Protein AF-A0A4Q4D734-F1 (afdb_monomer_lite)

Secondary structure (DSSP, 8-state):
-HHHHHHHHHHHHTSHHHHHHHHHHHHHHHHHHHH--SSS-EEEEE-HHHHHHHHHHHHTTSS---PPPS--EEEEEE-S-HHHHHHHHHHHHHHHHHHHHHHHHHHHHHHH-SSHHHHHHHHHHHHHHHHHHHHHHHHHHHHHHHTSPPTTHHHHHHHHHHHHHHHHHHHHHHHHHHHHHHHHHHHHHHHHHHHHH--

pLDDT: mean 79.38, std 13.49, range [48.84, 97.88]

Foldseek 3Di:
DVVVVVVVVVVCCPDPQLVVLVVVQVVVQVVCLLPDPDDQDFRWGFSQSNQVSVCCVVCVPPPDDDDGPPGDTDGDDRCPDCPVSVCVSCVVVCVVVVVVVLVVVLVVQLVPDPQNLVSLLVQLVVLLVVLVVVLVVLVVVLVVQLPDDDPPPDVSSVVSNVVSVVVSVVVNVVSVVSNVVSVVSNVRSVVSNVVVVVD

Structure (mmCIF, N/CA/C/O backbone):
data_AF-A0A4Q4D734-F1
#
_entry.id   AF-A0A4Q4D734-F1
#
loop_
_atom_site.group_PDB
_atom_site.id
_atom_site.type_symbol
_atom_site.label_atom_id
_atom_site.label_alt_id
_atom_site.label_comp_id
_atom_site.label_asym_id
_atom_site.label_entity_id
_atom_site.label_seq_id
_atom_site.pdbx_PDB_ins_code
_atom_site.Cartn_x
_atom_site.Cartn_y
_atom_site.Cartn_z
_atom_site.occupancy
_atom_site.B_iso_or_equiv
_atom_site.auth_seq_id
_atom_site.auth_comp_id
_atom_site.auth_asym_id
_atom_site.auth_atom_id
_atom_site.pdbx_PDB_model_num
ATOM 1 N N . MET A 1 1 ? -26.955 -15.458 33.064 1.00 59.81 1 MET A N 1
ATOM 2 C CA . MET A 1 1 ? -26.740 -14.049 32.653 1.00 59.81 1 MET A CA 1
ATOM 3 C C . MET A 1 1 ? -25.565 -13.888 31.686 1.00 59.81 1 MET A C 1
ATOM 5 O O . MET A 1 1 ? -25.817 -13.476 30.565 1.00 59.81 1 MET A O 1
ATOM 9 N N . ARG A 1 2 ? -24.325 -14.293 32.024 1.00 64.94 2 ARG A N 1
ATOM 10 C CA . ARG A 1 2 ? -23.162 -14.221 31.099 1.00 64.94 2 ARG A CA 1
ATOM 11 C C . ARG A 1 2 ? -23.375 -14.882 29.729 1.00 64.94 2 ARG A C 1
ATOM 13 O O . ARG A 1 2 ? -22.981 -14.313 28.724 1.00 64.94 2 ARG A O 1
ATOM 20 N N . THR A 1 3 ? -24.010 -16.051 29.677 1.00 75.62 3 THR A N 1
ATOM 21 C CA . THR A 1 3 ? -24.304 -16.773 28.424 1.00 75.62 3 THR A CA 1
ATOM 22 C C . THR A 1 3 ? -25.353 -16.077 27.558 1.00 75.62 3 THR A C 1
ATOM 24 O O . THR A 1 3 ? -25.213 -16.049 26.343 1.00 75.62 3 THR A O 1
ATOM 27 N N . ALA A 1 4 ? -26.364 -15.458 28.173 1.00 71.44 4 ALA A N 1
ATOM 28 C CA . ALA A 1 4 ? -27.389 -14.694 27.461 1.00 71.44 4 ALA A CA 1
ATOM 29 C C . ALA A 1 4 ? -26.832 -13.379 26.892 1.00 71.44 4 ALA A C 1
ATOM 31 O O . ALA A 1 4 ? -27.123 -13.039 25.752 1.00 71.44 4 ALA A O 1
ATOM 32 N N . VAL A 1 5 ? -25.983 -12.683 27.659 1.00 71.19 5 VAL A N 1
ATOM 33 C CA . VAL A 1 5 ? -25.269 -11.482 27.192 1.00 71.19 5 VAL A CA 1
ATOM 34 C C . VAL A 1 5 ? -24.310 -11.835 26.053 1.00 71.19 5 VAL A C 1
ATOM 36 O O . VAL A 1 5 ? -24.309 -11.157 25.035 1.00 71.19 5 VAL A O 1
ATOM 39 N N . ARG A 1 6 ? -23.560 -12.937 26.175 1.00 73.31 6 ARG A N 1
ATOM 40 C CA . ARG A 1 6 ? -22.662 -13.423 25.117 1.00 73.31 6 ARG A CA 1
ATOM 41 C C . ARG A 1 6 ? -23.415 -13.766 23.829 1.00 73.31 6 ARG A C 1
ATOM 43 O O . ARG A 1 6 ? -23.071 -13.249 22.778 1.00 73.31 6 ARG A O 1
ATOM 50 N N . GLY A 1 7 ? -24.489 -14.550 23.919 1.00 73.81 7 GLY A N 1
ATOM 51 C CA . GLY A 1 7 ? -25.294 -14.910 22.748 1.00 73.81 7 GLY A CA 1
ATOM 52 C C . GLY A 1 7 ? -26.099 -13.745 22.156 1.00 73.81 7 GLY A C 1
ATOM 53 O O . GLY A 1 7 ? -26.578 -13.839 21.029 1.00 73.81 7 GLY A O 1
ATOM 54 N N . ALA A 1 8 ? -26.302 -12.656 22.903 1.00 69.81 8 ALA A N 1
ATOM 55 C CA . ALA A 1 8 ? -26.837 -11.406 22.365 1.00 69.81 8 ALA A CA 1
ATOM 56 C C . ALA A 1 8 ? -25.748 -10.606 21.636 1.00 69.81 8 ALA A C 1
ATOM 58 O O . ALA A 1 8 ? -25.978 -10.179 20.510 1.00 69.81 8 ALA A O 1
ATOM 59 N N . ALA A 1 9 ? -24.560 -10.482 22.233 1.00 71.31 9 ALA A N 1
ATOM 60 C CA . ALA A 1 9 ? -23.413 -9.824 21.616 1.00 71.31 9 ALA A CA 1
ATOM 61 C C . ALA A 1 9 ? -22.994 -10.505 20.303 1.00 71.31 9 ALA A C 1
ATOM 63 O O . ALA A 1 9 ? -22.774 -9.819 19.316 1.00 71.31 9 ALA A O 1
ATOM 64 N N . GLU A 1 10 ? -22.965 -11.839 20.253 1.00 76.12 10 GLU A N 1
ATOM 65 C CA . GLU A 1 10 ? -22.638 -12.600 19.035 1.00 76.12 10 GLU A CA 1
ATOM 66 C C . GLU A 1 10 ? -23.667 -12.390 17.915 1.00 76.12 10 GLU A C 1
ATOM 68 O O . GLU A 1 10 ? -23.297 -12.277 16.750 1.00 76.12 10 GLU A O 1
ATOM 73 N N . ARG A 1 11 ? -24.959 -12.283 18.252 1.00 72.62 11 ARG A N 1
ATOM 74 C CA . ARG A 1 11 ? -26.014 -11.996 17.266 1.00 72.62 11 ARG A CA 1
ATOM 75 C C . ARG A 1 11 ? -25.935 -10.581 16.715 1.00 72.62 11 ARG A C 1
ATOM 77 O O . ARG A 1 11 ? -26.163 -10.404 15.528 1.00 72.62 11 ARG A O 1
ATOM 84 N N . VAL A 1 12 ? -25.635 -9.601 17.566 1.00 70.56 12 VAL A N 1
ATOM 85 C CA . VAL A 1 12 ? -25.447 -8.210 17.132 1.00 70.56 12 VAL A CA 1
ATOM 86 C C . VAL A 1 12 ? -24.173 -8.093 16.302 1.00 70.56 12 VAL A C 1
ATOM 88 O O . VAL A 1 12 ? -24.218 -7.514 15.230 1.00 70.56 12 VAL A O 1
ATOM 91 N N . ALA A 1 13 ? -23.074 -8.718 16.730 1.00 72.44 13 ALA A N 1
ATOM 92 C CA . ALA A 1 13 ? -21.818 -8.717 15.985 1.00 72.44 13 ALA A CA 1
ATOM 93 C C . ALA A 1 13 ? -21.920 -9.422 14.619 1.00 72.44 13 ALA A C 1
ATOM 95 O O . ALA A 1 13 ? -21.191 -9.081 13.692 1.00 72.44 13 ALA A O 1
ATOM 96 N N . GLY A 1 14 ? -22.815 -10.406 14.488 1.00 75.81 14 GLY A N 1
ATOM 97 C CA . GLY A 1 14 ? -23.107 -11.089 13.227 1.00 75.81 14 GLY A CA 1
ATOM 98 C C . GLY A 1 14 ? -24.122 -10.377 12.323 1.00 75.81 14 GLY A C 1
ATOM 99 O O . GLY A 1 14 ? -24.388 -10.876 11.231 1.00 75.81 14 GLY A O 1
ATOM 100 N N . ASP A 1 15 ? -24.712 -9.260 12.758 1.00 83.94 15 ASP A N 1
ATOM 101 C CA . ASP A 1 15 ? -25.662 -8.477 11.960 1.00 83.94 15 ASP A CA 1
ATOM 102 C C . ASP A 1 15 ? -24.898 -7.660 10.895 1.00 83.94 15 ASP A C 1
ATOM 104 O O . ASP A 1 15 ? -23.944 -6.961 11.252 1.00 83.94 15 ASP A O 1
ATOM 108 N N . PRO A 1 16 ? -25.286 -7.701 9.605 1.00 82.56 16 PRO A N 1
ATOM 109 C CA . PRO A 1 16 ? -24.669 -6.873 8.568 1.00 82.56 16 PRO A CA 1
ATOM 110 C C . PRO A 1 16 ? -24.589 -5.384 8.931 1.00 82.56 16 PRO A C 1
ATOM 112 O O . PRO A 1 16 ? -23.571 -4.754 8.661 1.00 82.56 16 PRO A O 1
ATOM 115 N N . GLY A 1 17 ? -25.607 -4.842 9.613 1.00 83.38 17 GLY A N 1
ATOM 116 C CA . GLY A 1 17 ? -25.610 -3.432 10.019 1.00 83.38 17 GLY A CA 1
ATOM 117 C C . GLY A 1 17 ? -24.566 -3.095 11.092 1.00 83.38 17 GLY A C 1
ATOM 118 O O . GLY A 1 17 ? -24.047 -1.983 11.126 1.00 83.38 17 GLY A O 1
ATOM 119 N N . TRP A 1 18 ? -24.190 -4.067 11.931 1.00 82.94 18 TRP A N 1
ATOM 120 C CA . TRP A 1 18 ? -23.075 -3.900 12.867 1.00 82.94 18 TRP A CA 1
ATOM 121 C C . TRP A 1 18 ? -21.729 -3.870 12.139 1.00 82.94 18 TRP A C 1
ATOM 123 O O . TRP A 1 18 ? -20.867 -3.069 12.494 1.00 82.94 18 TRP A O 1
ATOM 133 N N . GLN A 1 19 ? -21.546 -4.728 11.129 1.00 85.19 19 GLN A N 1
ATOM 134 C CA . GLN A 1 19 ? -20.312 -4.774 10.337 1.00 85.19 19 GLN A CA 1
ATOM 135 C C . GLN A 1 19 ? -20.104 -3.469 9.562 1.00 85.19 19 GLN A C 1
ATOM 137 O O . GLN A 1 19 ? -19.030 -2.885 9.645 1.00 85.19 19 GLN A O 1
ATOM 142 N N . GLU A 1 20 ? -21.148 -2.947 8.913 1.00 86.12 20 GLU A N 1
ATOM 143 C CA . GLU A 1 20 ? -21.083 -1.647 8.227 1.00 86.12 20 GLU A CA 1
ATOM 144 C C . GLU A 1 20 ? -20.754 -0.495 9.188 1.00 86.12 20 GLU A C 1
ATOM 146 O O . GLU A 1 20 ? -19.903 0.344 8.887 1.00 86.12 20 GLU A O 1
ATOM 151 N N . ALA A 1 21 ? -21.387 -0.460 10.366 1.00 84.69 21 ALA A N 1
ATOM 152 C CA . ALA A 1 21 ? -21.106 0.562 11.371 1.00 84.69 21 ALA A CA 1
ATOM 153 C C . ALA A 1 21 ? -19.666 0.469 11.901 1.00 84.69 21 ALA A C 1
ATOM 155 O O . ALA A 1 21 ? -19.002 1.489 12.091 1.00 84.69 21 ALA A O 1
ATOM 156 N N . TRP A 1 22 ? -19.167 -0.749 12.117 1.00 85.38 22 TRP A N 1
ATOM 157 C CA . TRP A 1 22 ? -17.787 -0.984 12.528 1.00 85.38 22 TRP A CA 1
ATOM 158 C C . TRP A 1 22 ? -16.787 -0.538 11.454 1.00 85.38 22 TRP A C 1
ATOM 160 O O . TRP A 1 22 ? -15.843 0.190 11.769 1.00 85.38 22 TRP A O 1
ATOM 170 N N . ASP A 1 23 ? -17.022 -0.898 10.192 1.00 88.44 23 ASP A N 1
ATOM 171 C CA . ASP A 1 23 ? -16.178 -0.506 9.061 1.00 88.44 23 ASP A CA 1
ATOM 172 C C . ASP A 1 23 ? -16.122 1.021 8.901 1.00 88.44 23 ASP A C 1
ATOM 174 O O . ASP A 1 23 ? -15.042 1.591 8.727 1.00 88.44 23 ASP A O 1
ATOM 178 N N . GLU A 1 24 ? -17.258 1.711 9.040 1.00 86.50 24 GLU A N 1
ATOM 179 C CA . GLU A 1 24 ? -17.316 3.176 8.998 1.00 86.50 24 GLU A CA 1
ATOM 180 C C . GLU A 1 24 ? -16.568 3.812 10.183 1.00 86.50 24 GLU A C 1
ATOM 182 O O . GLU A 1 24 ? -15.819 4.776 9.999 1.00 86.50 24 GLU A O 1
ATOM 187 N N . SER A 1 25 ? -16.700 3.258 11.393 1.00 85.31 25 SER A N 1
ATOM 188 C CA . SER A 1 25 ? -15.934 3.689 12.572 1.00 85.31 25 SER A CA 1
ATOM 189 C C . SER A 1 25 ? -14.423 3.562 12.356 1.00 85.31 25 SER A C 1
ATOM 191 O O . SER A 1 25 ? -13.665 4.502 12.633 1.00 85.31 25 SER A O 1
ATOM 193 N N . VAL A 1 26 ? -13.968 2.426 11.820 1.00 84.81 26 VAL A N 1
ATOM 194 C CA . VAL A 1 26 ? -12.553 2.196 11.493 1.00 84.81 26 VAL A CA 1
ATOM 195 C C . VAL A 1 26 ? -12.091 3.157 10.395 1.00 84.81 26 VAL A C 1
ATOM 197 O O . VAL A 1 26 ? -11.030 3.770 10.527 1.00 84.81 26 VAL A O 1
ATOM 200 N N . ALA A 1 27 ? -12.892 3.369 9.348 1.00 86.06 27 ALA A N 1
ATOM 201 C CA . ALA A 1 27 ? -12.565 4.276 8.250 1.00 86.06 27 ALA A CA 1
ATOM 202 C C . ALA A 1 27 ? -12.446 5.741 8.702 1.00 86.06 27 ALA A C 1
ATOM 204 O O . ALA A 1 27 ? -11.524 6.450 8.283 1.00 86.06 27 ALA A O 1
ATOM 205 N N . ARG A 1 28 ? -13.348 6.208 9.577 1.00 83.62 28 ARG A N 1
ATOM 206 C CA . ARG A 1 28 ? -13.276 7.554 10.172 1.00 83.62 28 ARG A CA 1
ATOM 207 C C . ARG A 1 28 ? -12.047 7.721 11.048 1.00 83.62 28 ARG A C 1
ATOM 209 O O . ARG A 1 28 ? -11.352 8.726 10.913 1.00 83.62 28 ARG A O 1
ATOM 216 N N . THR A 1 29 ? -11.756 6.721 11.875 1.00 81.31 29 THR A N 1
ATOM 217 C CA . THR A 1 29 ? -10.571 6.702 12.740 1.00 81.31 29 THR A CA 1
ATOM 218 C C . THR A 1 29 ? -9.284 6.733 11.911 1.00 81.31 29 THR A C 1
ATOM 220 O O . THR A 1 29 ? -8.398 7.541 12.163 1.00 81.31 29 THR A O 1
ATOM 223 N N . HIS A 1 30 ? -9.191 5.924 10.852 1.00 82.50 30 HIS A N 1
ATOM 224 C CA . HIS A 1 30 ? -8.057 5.970 9.930 1.00 82.50 30 HIS A CA 1
ATOM 225 C C . HIS A 1 30 ? -7.914 7.366 9.310 1.00 82.50 30 HIS A C 1
ATOM 227 O O . HIS A 1 30 ? -6.839 7.958 9.323 1.00 82.50 30 HIS A O 1
ATOM 233 N N . ARG A 1 31 ? -9.006 7.944 8.798 1.00 82.88 31 ARG A N 1
ATOM 234 C CA . ARG A 1 31 ? -8.976 9.274 8.178 1.00 82.88 31 ARG A CA 1
ATOM 235 C C . ARG A 1 31 ? -8.502 10.362 9.146 1.00 82.88 31 ARG A C 1
ATOM 237 O O . ARG A 1 31 ? -7.704 11.200 8.735 1.00 82.88 31 ARG A O 1
ATOM 244 N N . SER A 1 32 ? -8.952 10.348 10.401 1.00 78.75 32 SER A N 1
ATOM 245 C CA . SER A 1 32 ? -8.541 11.349 11.391 1.00 78.75 32 SER A CA 1
ATOM 246 C C . SER A 1 32 ? -7.052 11.242 11.732 1.00 78.75 32 SER A C 1
ATOM 248 O O . SER A 1 32 ? -6.371 12.267 11.766 1.00 78.75 32 SER A O 1
ATOM 250 N N . LEU A 1 33 ? -6.513 10.025 11.871 1.00 75.75 33 LEU A N 1
ATOM 251 C CA . LEU A 1 33 ? -5.095 9.792 12.182 1.00 75.75 33 LEU A CA 1
ATOM 252 C C . LEU A 1 33 ? -4.139 10.377 11.134 1.00 75.75 33 LEU A C 1
ATOM 254 O O . LEU A 1 33 ? -3.084 10.910 11.491 1.00 75.75 33 LEU A O 1
ATOM 258 N N . PHE A 1 34 ? -4.521 10.316 9.856 1.00 76.06 34 PHE A N 1
ATOM 259 C CA . PHE A 1 34 ? -3.716 10.821 8.738 1.00 76.06 34 PHE A CA 1
ATOM 260 C C . PHE A 1 34 ? -4.003 12.284 8.360 1.00 76.06 34 PHE A C 1
ATOM 262 O O . PHE A 1 34 ? -3.251 12.858 7.577 1.00 76.06 34 PHE A O 1
ATOM 269 N N . GLN A 1 35 ? -5.068 12.895 8.890 1.00 74.81 35 GLN A N 1
ATOM 270 C CA . GLN A 1 35 ? -5.412 14.305 8.643 1.00 74.81 35 GLN A CA 1
ATOM 271 C C . GLN A 1 35 ? -5.027 15.241 9.793 1.00 74.81 35 GLN A C 1
ATOM 273 O O . GLN A 1 35 ? -4.965 16.452 9.595 1.00 74.81 35 GLN A O 1
ATOM 278 N N . GLN A 1 36 ? -4.789 14.709 10.992 1.00 65.81 36 GLN A N 1
ATOM 279 C CA . GLN A 1 36 ? -4.431 15.508 12.157 1.00 65.81 36 GLN A CA 1
ATOM 280 C C . GLN A 1 36 ? -2.977 15.993 12.045 1.00 65.81 36 GLN A C 1
ATOM 282 O O . GLN A 1 36 ? -2.047 15.221 12.250 1.00 65.81 36 GLN A O 1
ATOM 287 N N . THR A 1 37 ? -2.788 17.268 11.700 1.00 54.88 37 THR A N 1
ATOM 288 C CA . THR A 1 37 ? -1.467 17.905 11.533 1.00 54.88 37 THR A CA 1
ATOM 289 C C . THR A 1 37 ? -0.993 18.698 12.751 1.00 54.88 37 THR A C 1
ATOM 291 O O . THR A 1 37 ? 0.189 19.014 12.821 1.00 54.88 37 THR A O 1
ATOM 294 N N . ASP A 1 38 ? -1.871 18.995 13.718 1.00 49.03 38 ASP A N 1
ATOM 295 C CA . ASP A 1 38 ? -1.560 19.882 14.847 1.00 49.03 38 ASP A CA 1
ATOM 296 C C . ASP A 1 38 ? -2.048 19.311 16.196 1.00 49.03 38 ASP A C 1
ATOM 298 O O . ASP A 1 38 ? -3.240 19.054 16.381 1.00 49.03 38 ASP A O 1
ATOM 302 N N . GLY A 1 39 ? -1.127 19.165 17.160 1.00 51.91 39 GLY A N 1
ATOM 303 C CA . GLY A 1 39 ? -1.401 18.798 18.560 1.00 51.91 39 GLY A CA 1
ATOM 304 C C . GLY A 1 39 ? -0.813 17.444 19.000 1.00 51.91 39 GLY A C 1
ATOM 305 O O . GLY A 1 39 ? -0.388 16.663 18.152 1.00 51.91 39 GLY A O 1
ATOM 306 N N . PRO A 1 40 ? -0.765 17.151 20.319 1.00 49.50 40 PRO A N 1
ATOM 307 C CA . PRO A 1 40 ? -0.332 15.843 20.807 1.00 49.50 40 PRO A CA 1
ATOM 308 C C . PRO A 1 40 ? -1.210 14.746 20.189 1.00 49.50 40 PRO A C 1
ATOM 310 O O . PRO A 1 40 ? -2.437 14.850 20.231 1.00 49.50 40 PRO A O 1
ATOM 313 N N . GLY A 1 41 ? -0.586 13.728 19.590 1.00 54.34 41 GLY A N 1
ATOM 314 C CA . GLY A 1 41 ? -1.270 12.631 18.908 1.00 54.34 41 GLY A CA 1
ATOM 315 C C . GLY A 1 41 ? -2.060 11.767 19.887 1.00 54.34 41 GLY A C 1
ATOM 316 O O . GLY A 1 41 ? -1.539 10.810 20.458 1.00 54.34 41 GLY A O 1
ATOM 317 N N . TYR A 1 42 ? -3.328 12.108 20.096 1.00 54.53 42 TYR A N 1
ATOM 318 C CA . TYR A 1 42 ? -4.251 11.264 20.843 1.00 54.53 42 TYR A CA 1
ATOM 319 C C . TYR A 1 42 ? -4.876 10.256 19.884 1.00 54.53 42 TYR A C 1
ATOM 321 O O . TYR A 1 42 ? -5.641 10.627 18.989 1.00 54.53 42 TYR A O 1
ATOM 329 N N . PHE A 1 43 ? -4.582 8.971 20.082 1.00 63.59 43 PHE A N 1
ATOM 330 C CA . PHE A 1 43 ? -5.283 7.915 19.363 1.00 63.59 43 PHE A CA 1
ATOM 331 C C . PHE A 1 43 ? -6.703 7.812 19.929 1.00 63.59 43 PHE A C 1
ATOM 333 O O . PHE A 1 43 ? -6.907 7.361 21.061 1.00 63.59 43 PHE A O 1
ATOM 340 N N . SER A 1 44 ? -7.683 8.277 19.150 1.00 63.66 44 SER A N 1
ATOM 341 C CA . SER A 1 44 ? -9.099 8.186 19.498 1.00 63.66 44 SER A CA 1
ATOM 342 C C . SER A 1 44 ? -9.860 7.382 18.455 1.00 63.66 44 SER A C 1
ATOM 344 O O . SER A 1 44 ? -9.790 7.680 17.265 1.00 63.66 44 SER A O 1
ATOM 346 N N . ILE A 1 45 ? -10.578 6.353 18.903 1.00 67.75 45 ILE A N 1
ATOM 347 C CA . ILE A 1 45 ? -11.508 5.614 18.044 1.00 67.75 45 ILE A CA 1
ATOM 348 C C . ILE A 1 45 ? -12.816 6.397 18.012 1.00 67.75 45 ILE A C 1
ATOM 350 O O . ILE A 1 45 ? -13.382 6.672 19.073 1.00 67.75 45 ILE A O 1
ATOM 354 N N . ASP A 1 46 ? -13.301 6.739 16.816 1.00 76.19 46 ASP A N 1
ATOM 355 C CA . ASP A 1 46 ? -14.638 7.311 16.653 1.00 76.19 46 ASP A CA 1
ATOM 356 C C . ASP A 1 46 ? -15.682 6.191 16.645 1.00 76.19 46 ASP A C 1
ATOM 358 O O . ASP A 1 46 ? -15.959 5.557 15.623 1.00 76.19 46 ASP A O 1
ATOM 362 N N . ALA A 1 47 ? -16.257 5.935 17.817 1.00 75.00 47 ALA A N 1
ATOM 363 C CA . ALA A 1 47 ? -17.286 4.921 17.998 1.00 75.00 47 ALA A CA 1
ATOM 364 C C . ALA A 1 47 ? -18.701 5.426 17.656 1.00 75.00 47 ALA A C 1
ATOM 366 O O . ALA A 1 47 ? -19.663 4.698 17.897 1.00 75.00 47 ALA A O 1
ATOM 367 N N . ALA A 1 48 ? -18.860 6.647 17.118 1.00 77.50 48 ALA A N 1
ATOM 368 C CA . ALA A 1 48 ? -20.180 7.213 16.828 1.00 77.50 48 ALA A CA 1
ATOM 369 C C . ALA A 1 48 ? -21.034 6.352 15.876 1.00 77.50 48 ALA A C 1
ATOM 371 O O . ALA A 1 48 ? -22.175 6.089 16.242 1.00 77.50 48 ALA A O 1
ATOM 372 N N . PRO A 1 49 ? -20.528 5.837 14.735 1.00 79.25 49 PRO A N 1
ATOM 373 C CA . PRO A 1 49 ? -21.296 4.928 13.872 1.00 79.25 49 PRO A CA 1
ATOM 374 C C . PRO A 1 49 ? -21.841 3.694 14.603 1.00 79.25 49 PRO A C 1
ATOM 376 O O . PRO A 1 49 ? -23.005 3.329 14.463 1.00 79.25 49 PRO A O 1
ATOM 379 N N . VAL A 1 50 ? -21.005 3.068 15.432 1.00 78.56 50 VAL A N 1
ATOM 380 C CA . VAL A 1 50 ? -21.375 1.883 16.213 1.00 78.56 50 VAL A CA 1
ATOM 381 C C . VAL A 1 50 ? -22.386 2.231 17.310 1.00 78.56 50 VAL A C 1
ATOM 383 O O . VAL A 1 50 ? -23.344 1.490 17.535 1.00 78.56 50 VAL A O 1
ATOM 386 N N . ALA A 1 51 ? -22.190 3.361 17.993 1.00 77.44 51 ALA A N 1
ATOM 387 C CA . ALA A 1 51 ? -23.102 3.848 19.020 1.00 77.44 51 ALA A CA 1
ATOM 388 C C . ALA A 1 51 ? -24.475 4.209 18.436 1.00 77.44 51 ALA A C 1
ATOM 390 O O . ALA A 1 51 ? -25.489 3.859 19.034 1.00 77.44 51 ALA A O 1
ATOM 391 N N . ASP A 1 52 ? -24.501 4.852 17.268 1.00 79.12 52 ASP A N 1
ATOM 392 C CA . ASP A 1 52 ? -25.715 5.209 16.533 1.00 79.12 52 ASP A CA 1
ATOM 393 C C . ASP A 1 52 ? -26.501 3.958 16.122 1.00 79.12 52 ASP A C 1
ATOM 395 O O . ASP A 1 52 ? -27.684 3.846 16.430 1.00 79.12 52 ASP A O 1
ATOM 399 N N . TYR A 1 53 ? -25.821 2.944 15.576 1.00 79.69 53 TYR A N 1
ATOM 400 C CA . TYR A 1 53 ? -26.446 1.667 15.223 1.00 79.69 53 TYR A CA 1
ATOM 401 C C . TYR A 1 53 ? -27.084 0.948 16.424 1.00 79.69 53 TYR A C 1
ATOM 403 O O . TYR A 1 53 ? -28.203 0.430 16.353 1.00 79.69 53 TYR A O 1
ATOM 411 N N . VAL A 1 54 ? -26.374 0.902 17.556 1.00 75.62 54 VAL A N 1
ATOM 412 C CA . VAL A 1 54 ? -26.889 0.277 18.783 1.00 75.62 54 VAL A CA 1
ATOM 413 C C . VAL A 1 54 ? -28.062 1.072 19.349 1.00 75.62 54 VAL A C 1
ATOM 415 O O . VAL A 1 54 ? -29.038 0.469 19.799 1.00 75.62 54 VAL A O 1
ATOM 418 N N . LEU A 1 55 ? -27.980 2.405 19.330 1.00 74.00 55 LEU A N 1
ATOM 419 C CA . LEU A 1 55 ? -29.058 3.274 19.784 1.00 74.00 55 LEU A CA 1
ATOM 420 C C . LEU A 1 55 ? -30.302 3.086 18.918 1.00 74.00 55 LEU A C 1
ATOM 422 O O . LEU A 1 55 ? -31.345 2.808 19.496 1.00 74.00 55 LEU A O 1
ATOM 426 N N . ASP A 1 56 ? -30.184 3.102 17.588 1.00 75.25 56 ASP A N 1
ATOM 427 C CA . ASP A 1 56 ? -31.290 2.883 16.643 1.00 75.25 56 ASP A CA 1
ATOM 428 C C . ASP A 1 56 ? -32.009 1.542 16.873 1.00 75.25 56 ASP A C 1
ATOM 430 O O . ASP A 1 56 ? -33.236 1.483 16.986 1.00 75.25 56 ASP A O 1
ATOM 434 N N . LYS A 1 57 ? -31.262 0.448 17.075 1.00 72.25 57 LYS A N 1
ATOM 435 C CA . LYS A 1 57 ? -31.856 -0.865 17.399 1.00 72.25 57 LYS A CA 1
ATOM 436 C C . LYS A 1 57 ? -32.618 -0.882 18.726 1.00 72.25 57 LYS A C 1
ATOM 438 O O . LYS A 1 57 ? -33.547 -1.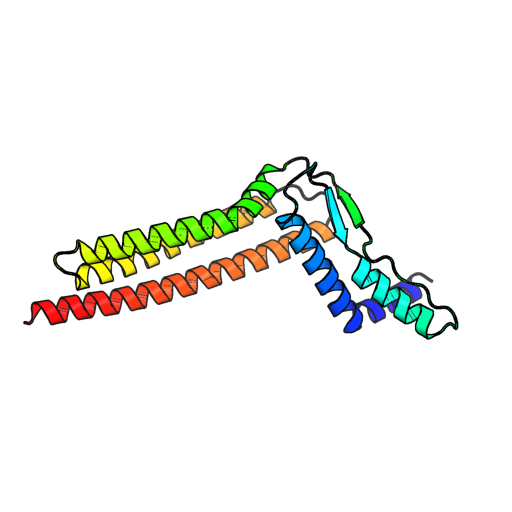676 18.873 1.00 72.25 57 LYS A O 1
ATOM 443 N N . ILE A 1 58 ? -32.210 -0.075 19.706 1.00 69.19 58 ILE A N 1
ATOM 444 C CA . ILE A 1 58 ? -32.837 -0.022 21.035 1.00 69.19 58 ILE A CA 1
ATOM 445 C C . ILE A 1 58 ? -34.040 0.930 21.022 1.00 69.19 58 ILE A C 1
ATOM 447 O O . ILE A 1 58 ? -35.116 0.580 21.522 1.00 69.19 58 ILE A O 1
ATOM 451 N N . THR A 1 59 ? -33.882 2.121 20.442 1.00 64.81 59 THR A N 1
ATOM 452 C CA . THR A 1 59 ? -34.909 3.166 20.380 1.00 64.81 59 THR A CA 1
ATOM 453 C C . THR A 1 59 ? -35.966 2.893 19.322 1.00 64.81 59 THR A C 1
ATOM 455 O O . THR A 1 59 ? -37.103 3.281 19.540 1.00 64.81 59 THR A O 1
ATOM 458 N N . GLY A 1 60 ? -35.691 2.125 18.264 1.00 60.47 60 GLY A N 1
ATOM 459 C CA . GLY A 1 60 ? -36.713 1.686 17.302 1.00 60.47 60 GLY A CA 1
ATOM 460 C C . GLY A 1 60 ? -37.871 0.889 17.932 1.00 60.47 60 GLY A C 1
ATOM 461 O O . GLY A 1 60 ? -38.949 0.777 17.352 1.00 60.47 60 GLY A O 1
ATOM 462 N N . SER A 1 61 ? -37.677 0.367 19.149 1.00 56.72 61 SER A N 1
ATOM 463 C CA . SER A 1 61 ? -38.698 -0.304 19.971 1.00 56.72 61 SER A CA 1
ATOM 464 C C . SER A 1 61 ? -39.313 0.569 21.080 1.00 56.72 61 SER A C 1
ATOM 466 O O . SER A 1 61 ? -40.158 0.089 21.839 1.00 56.72 61 SER A O 1
ATOM 468 N N . LEU A 1 62 ? -38.912 1.837 21.197 1.00 49.25 62 LEU A N 1
ATOM 469 C CA . LEU A 1 62 ? -39.326 2.771 22.246 1.00 49.25 62 LEU A CA 1
ATOM 470 C C . LEU A 1 62 ? -39.833 4.090 21.624 1.00 49.25 62 LEU A C 1
ATOM 472 O O . LEU A 1 62 ? -39.285 4.562 20.639 1.00 49.25 62 LEU A O 1
ATOM 476 N N . PRO A 1 63 ? -40.849 4.757 22.195 1.00 53.34 63 PRO A N 1
ATOM 477 C CA . PRO A 1 63 ? -41.376 6.020 21.667 1.00 53.34 63 PRO A CA 1
ATOM 478 C C . PRO A 1 63 ? -40.497 7.231 22.051 1.00 53.34 63 PRO A C 1
ATOM 480 O O . PRO A 1 63 ? -41.013 8.268 22.462 1.00 53.34 63 PRO A O 1
ATOM 483 N N . VAL A 1 64 ? -39.168 7.085 22.003 1.00 49.81 64 VAL A N 1
ATOM 484 C CA . VAL A 1 64 ? -38.202 8.107 22.432 1.00 49.81 64 VAL A CA 1
ATOM 485 C C . VAL A 1 64 ? -37.064 8.188 21.415 1.00 49.81 64 VAL A C 1
ATOM 487 O O . VAL A 1 64 ? -36.291 7.243 21.276 1.00 49.81 64 VAL A O 1
ATOM 490 N N . GLU A 1 65 ? -36.941 9.326 20.731 1.00 49.56 65 GLU A N 1
ATOM 491 C CA . GLU A 1 65 ? -35.793 9.631 19.872 1.00 49.56 65 GLU A CA 1
ATOM 492 C C . GLU A 1 65 ? -34.603 10.043 20.747 1.00 49.56 65 GLU A C 1
ATOM 494 O O . GLU A 1 65 ? -34.630 11.079 21.414 1.00 49.56 65 GLU A O 1
ATOM 499 N N . ILE A 1 66 ? -33.553 9.221 20.770 1.00 51.00 66 ILE A N 1
ATOM 500 C CA . ILE A 1 66 ? -32.268 9.577 21.377 1.00 51.00 66 ILE A CA 1
ATOM 501 C C . ILE A 1 66 ? -31.302 9.863 20.233 1.00 51.00 66 ILE A C 1
ATOM 503 O O . ILE A 1 66 ? -30.916 8.954 19.506 1.00 51.00 66 ILE A O 1
ATOM 507 N N . THR A 1 67 ? -30.915 11.126 20.067 1.00 48.84 67 THR A N 1
ATOM 508 C CA . THR A 1 67 ? -29.891 11.521 19.094 1.00 48.84 67 THR A CA 1
ATOM 509 C C . THR A 1 67 ? -28.523 11.049 19.578 1.00 48.84 67 THR A C 1
ATOM 511 O O . THR A 1 67 ? -28.047 11.496 20.626 1.00 48.84 67 THR A O 1
ATOM 514 N N . ALA A 1 68 ? -27.884 10.154 18.824 1.00 54.53 68 ALA A N 1
ATOM 515 C CA . ALA A 1 68 ? -26.510 9.754 19.087 1.00 54.53 68 ALA A CA 1
ATOM 516 C C . ALA A 1 68 ? -25.550 10.946 18.872 1.00 54.53 68 ALA A C 1
ATOM 518 O O . ALA A 1 68 ? -25.753 11.749 17.954 1.00 54.53 68 ALA A O 1
ATOM 519 N N . PRO A 1 69 ? -24.498 11.099 19.698 1.00 52.25 69 PRO A N 1
ATOM 520 C CA . PRO A 1 69 ? -23.455 12.090 19.454 1.00 52.25 69 PRO A CA 1
ATOM 521 C C . PRO A 1 69 ? -22.786 11.855 18.093 1.00 52.25 69 PRO A C 1
ATOM 523 O O . PRO A 1 69 ? -22.477 10.719 17.746 1.00 52.25 69 PRO A O 1
ATOM 526 N N . GLN A 1 70 ? -22.501 12.928 17.347 1.00 55.78 70 GLN A N 1
ATOM 527 C CA . GLN A 1 70 ? -21.856 12.831 16.025 1.00 55.78 70 GLN A CA 1
ATOM 528 C C . GLN A 1 70 ? -20.412 12.304 16.082 1.00 55.78 70 GLN A C 1
ATOM 530 O O . GLN A 1 70 ? -19.890 11.849 15.067 1.00 55.78 70 GLN A O 1
ATOM 535 N N . THR A 1 71 ? -19.788 12.358 17.259 1.00 51.28 71 THR A N 1
ATOM 536 C CA . THR A 1 71 ? -18.460 11.817 17.557 1.00 51.28 71 THR A CA 1
ATOM 537 C C . THR A 1 71 ? -18.442 11.261 18.978 1.00 51.28 71 THR A C 1
ATOM 539 O O . THR A 1 71 ? -18.899 11.914 19.919 1.00 51.28 71 THR A O 1
ATOM 542 N N . VAL A 1 72 ? -17.891 10.058 19.146 1.00 58.81 72 VAL A N 1
ATOM 543 C CA . VAL A 1 72 ? -17.648 9.445 20.464 1.00 58.81 72 VAL A CA 1
ATOM 544 C C . VAL A 1 72 ? -16.170 9.063 20.530 1.00 58.81 72 VAL A C 1
ATOM 546 O O . VAL A 1 72 ? -15.831 7.913 20.250 1.00 58.81 72 VAL A O 1
ATOM 549 N N . PRO A 1 73 ? -15.273 10.021 20.837 1.00 59.09 73 PRO A N 1
ATOM 550 C CA . PRO A 1 73 ? -13.846 9.749 20.886 1.00 59.09 73 PRO A CA 1
ATOM 551 C C . PRO A 1 73 ? -13.519 8.929 22.136 1.00 59.09 73 PRO A C 1
ATOM 553 O O . PRO A 1 73 ? -13.616 9.416 23.263 1.00 59.09 73 PRO A O 1
ATOM 556 N N . VAL A 1 74 ? -13.106 7.679 21.943 1.00 58.16 74 VAL A N 1
ATOM 557 C CA . VAL A 1 74 ? -12.511 6.865 23.010 1.00 58.16 74 VAL A CA 1
ATOM 558 C C . VAL A 1 74 ? -11.002 7.030 22.917 1.00 58.16 74 VAL A C 1
ATOM 560 O O . VAL A 1 74 ? -10.406 6.527 21.973 1.00 58.16 74 VAL A O 1
ATOM 563 N N . VAL A 1 75 ? -10.389 7.756 23.855 1.00 57.09 75 VAL A N 1
ATOM 564 C CA . VAL A 1 75 ? -8.926 7.927 23.914 1.00 57.09 75 VAL A CA 1
ATOM 565 C C . VAL A 1 75 ? -8.319 6.659 24.508 1.00 57.09 75 VAL A C 1
ATOM 567 O O . VAL A 1 75 ? -8.608 6.339 25.661 1.00 57.09 75 VAL A O 1
ATOM 570 N N . LEU A 1 76 ? -7.521 5.922 23.729 1.00 55.56 76 LEU A N 1
ATOM 571 C CA . LEU A 1 76 ? -6.914 4.670 24.204 1.00 55.56 76 LEU A CA 1
ATOM 572 C C . LEU A 1 76 ? -5.500 4.873 24.741 1.00 55.56 76 LEU A C 1
ATOM 574 O O . LEU A 1 76 ? -5.145 4.235 25.727 1.00 55.56 76 LEU A O 1
ATOM 578 N N . GLU A 1 77 ? -4.714 5.762 24.135 1.00 55.97 77 GLU A N 1
ATOM 579 C CA . GLU A 1 77 ? -3.337 6.021 24.556 1.00 55.97 77 GLU A CA 1
ATOM 580 C C . GLU A 1 77 ? -2.830 7.356 23.992 1.00 55.97 77 GLU A C 1
ATOM 582 O O . GLU A 1 77 ? -3.283 7.822 22.938 1.00 55.97 77 GLU A O 1
ATOM 587 N N . THR A 1 78 ? -1.885 7.973 24.701 1.00 54.09 78 THR A N 1
ATOM 588 C CA . THR A 1 78 ? -1.052 9.048 24.153 1.00 54.09 78 THR A CA 1
ATOM 589 C C . THR A 1 78 ? 0.046 8.371 23.342 1.00 54.09 78 THR A C 1
ATOM 591 O O . THR A 1 78 ? 0.800 7.581 23.902 1.00 54.09 78 THR A O 1
ATOM 594 N N . VAL A 1 79 ? 0.139 8.634 22.038 1.00 57.31 79 VAL A N 1
ATOM 595 C CA . VAL A 1 79 ? 1.193 8.034 21.207 1.00 57.31 79 VAL A CA 1
ATOM 596 C C . VAL A 1 79 ? 2.519 8.711 21.579 1.00 57.31 79 VAL A C 1
ATOM 598 O O . VAL A 1 79 ? 2.821 9.793 21.087 1.00 57.31 79 VAL A O 1
ATOM 601 N N . GLU A 1 80 ? 3.268 8.133 22.524 1.00 50.06 80 GLU A N 1
ATOM 602 C CA . GLU A 1 80 ? 4.540 8.696 23.019 1.00 50.06 80 GLU A CA 1
ATOM 603 C C . GLU A 1 80 ? 5.660 8.653 21.965 1.00 50.06 80 GLU A C 1
ATOM 605 O O . GLU A 1 80 ? 6.559 9.491 22.004 1.00 50.06 80 GLU A O 1
ATOM 610 N N . ASP A 1 81 ? 5.580 7.737 20.991 1.00 55.62 81 ASP A N 1
ATOM 611 C CA . ASP A 1 81 ? 6.541 7.599 19.889 1.00 55.62 81 ASP A CA 1
ATOM 612 C C . ASP A 1 81 ? 5.909 8.002 18.543 1.00 55.62 81 ASP A C 1
ATOM 614 O O . ASP A 1 81 ? 5.397 7.188 17.773 1.00 55.62 81 ASP A O 1
ATOM 618 N N . ASP A 1 82 ? 5.953 9.301 18.247 1.00 63.25 82 ASP A N 1
ATOM 619 C CA . ASP A 1 82 ? 5.369 9.909 17.040 1.00 63.25 82 ASP A CA 1
ATOM 620 C C . ASP A 1 82 ? 6.144 9.563 15.749 1.00 63.25 82 ASP A C 1
ATOM 622 O O . ASP A 1 82 ? 5.692 9.825 14.642 1.00 63.25 82 ASP A O 1
ATOM 626 N N . THR A 1 83 ? 7.323 8.934 15.838 1.00 69.81 83 THR A N 1
ATOM 627 C CA . THR A 1 83 ? 8.200 8.725 14.667 1.00 69.81 83 THR A CA 1
ATOM 628 C C . THR A 1 83 ? 7.610 7.784 13.614 1.00 69.81 83 THR A C 1
ATOM 630 O O . THR A 1 83 ? 7.718 8.058 12.417 1.00 69.81 83 THR A O 1
ATOM 633 N N . ALA A 1 84 ? 6.963 6.692 14.030 1.00 71.19 84 ALA A N 1
ATOM 634 C CA . ALA A 1 84 ? 6.331 5.745 13.112 1.00 71.19 84 ALA A CA 1
ATOM 635 C C . ALA A 1 84 ? 5.054 6.324 12.486 1.00 71.19 84 ALA A C 1
ATOM 637 O O . ALA A 1 84 ? 4.803 6.131 11.294 1.00 71.19 84 ALA A O 1
ATOM 638 N N . LEU A 1 85 ? 4.270 7.065 13.275 1.00 73.50 85 LEU A N 1
ATOM 639 C CA . LEU A 1 85 ? 3.063 7.738 12.800 1.00 73.50 85 LEU A CA 1
ATOM 640 C C . LEU A 1 85 ? 3.412 8.865 11.824 1.00 73.50 85 LEU A C 1
ATOM 642 O O . LEU A 1 85 ? 2.806 8.967 10.761 1.00 73.50 85 LEU A O 1
ATOM 646 N N . GLU A 1 86 ? 4.434 9.656 12.133 1.00 77.88 86 GLU A N 1
ATOM 647 C CA . GLU A 1 86 ? 4.937 10.711 11.261 1.00 77.88 86 GLU A CA 1
ATOM 648 C C . GLU A 1 86 ? 5.507 10.135 9.958 1.00 77.88 86 GLU A C 1
ATOM 650 O O . GLU A 1 86 ? 5.180 10.608 8.868 1.00 77.88 86 GLU A O 1
ATOM 655 N N . ALA A 1 87 ? 6.272 9.040 10.027 1.00 78.88 87 ALA A N 1
ATOM 656 C CA . ALA A 1 87 ? 6.720 8.325 8.833 1.00 78.88 87 ALA A CA 1
ATOM 657 C C . ALA A 1 87 ? 5.534 7.823 7.988 1.00 78.88 87 ALA A C 1
ATOM 659 O O . ALA A 1 87 ? 5.542 7.966 6.763 1.00 78.88 87 ALA A O 1
ATOM 660 N N . ALA A 1 88 ? 4.486 7.291 8.625 1.00 79.25 88 ALA A N 1
ATOM 661 C CA . ALA A 1 88 ? 3.271 6.856 7.941 1.00 79.25 88 ALA A CA 1
ATOM 662 C C . ALA A 1 88 ? 2.508 8.032 7.300 1.00 79.25 88 ALA A C 1
ATOM 664 O O . ALA A 1 88 ? 2.008 7.902 6.182 1.00 79.25 88 ALA A O 1
ATOM 665 N N . ARG A 1 89 ? 2.457 9.199 7.954 1.00 81.88 89 ARG A N 1
ATOM 666 C CA . ARG A 1 89 ? 1.853 10.431 7.412 1.00 81.88 89 ARG A CA 1
ATOM 667 C C . ARG A 1 89 ? 2.623 10.987 6.219 1.00 81.88 89 ARG A C 1
ATOM 669 O O . ARG A 1 89 ? 2.018 11.485 5.271 1.00 81.88 89 ARG A O 1
ATOM 676 N N . GLN A 1 90 ? 3.947 10.871 6.233 1.00 82.69 90 GLN A N 1
ATOM 677 C CA . GLN A 1 90 ? 4.803 11.307 5.130 1.00 82.69 90 GLN A CA 1
ATOM 678 C C . GLN A 1 90 ? 4.839 10.306 3.968 1.00 82.69 90 GLN A C 1
ATOM 680 O O . GLN A 1 90 ? 5.099 10.707 2.830 1.00 82.69 90 GLN A O 1
ATOM 685 N N . ALA A 1 91 ? 4.539 9.028 4.220 1.00 83.00 91 ALA A N 1
ATOM 686 C CA . ALA A 1 91 ? 4.545 7.960 3.224 1.00 83.00 91 ALA A CA 1
ATOM 687 C C . ALA A 1 91 ? 3.820 8.305 1.906 1.00 83.00 91 ALA A C 1
ATOM 689 O O . ALA A 1 91 ? 4.439 8.121 0.857 1.00 83.00 91 ALA A O 1
ATOM 690 N N . PRO A 1 92 ? 2.579 8.842 1.880 1.00 83.25 92 PRO A N 1
ATOM 691 C CA . PRO A 1 92 ? 1.914 9.196 0.623 1.00 83.25 92 PRO A CA 1
ATOM 692 C C . PRO A 1 92 ? 2.663 10.283 -0.158 1.00 83.25 92 PRO A C 1
ATOM 694 O O . PRO A 1 92 ? 2.852 10.156 -1.368 1.00 83.25 92 PRO A O 1
ATOM 697 N N . THR A 1 93 ? 3.141 11.328 0.517 1.00 85.69 93 THR A N 1
ATOM 698 C CA . THR A 1 93 ? 3.876 12.429 -0.121 1.00 85.69 93 THR A CA 1
ATOM 699 C C . THR A 1 93 ? 5.209 11.946 -0.688 1.00 85.69 93 THR A C 1
ATOM 701 O O . THR A 1 93 ? 5.546 12.250 -1.835 1.00 85.69 93 THR A O 1
ATOM 704 N N . VAL A 1 94 ? 5.947 11.144 0.085 1.00 86.81 94 VAL A N 1
ATOM 705 C CA . VAL A 1 94 ? 7.215 10.538 -0.343 1.00 86.81 94 VAL A CA 1
ATOM 706 C C . VAL A 1 94 ? 6.986 9.559 -1.494 1.00 86.81 94 VAL A C 1
ATOM 708 O O . VAL A 1 94 ? 7.756 9.569 -2.452 1.00 86.81 94 VAL A O 1
ATOM 711 N N . ALA A 1 95 ? 5.913 8.766 -1.459 1.00 85.00 95 ALA A N 1
ATOM 712 C CA . ALA A 1 95 ? 5.564 7.841 -2.532 1.00 85.00 95 ALA A CA 1
ATOM 713 C C . ALA A 1 95 ? 5.248 8.579 -3.840 1.00 85.00 95 ALA A C 1
ATOM 715 O O . ALA A 1 95 ? 5.782 8.217 -4.888 1.00 85.00 95 ALA A O 1
ATOM 716 N N . VAL A 1 96 ? 4.444 9.648 -3.792 1.00 87.56 96 VAL A N 1
ATOM 717 C CA . VAL A 1 96 ? 4.127 10.466 -4.975 1.00 87.56 96 VAL A CA 1
ATOM 718 C C . VAL A 1 96 ? 5.378 11.162 -5.514 1.00 87.56 96 VAL A C 1
ATOM 720 O O . VAL A 1 96 ? 5.650 11.096 -6.715 1.00 87.56 96 VAL A O 1
ATOM 723 N N . GLY A 1 97 ? 6.172 11.790 -4.642 1.00 87.81 97 GLY A N 1
ATOM 724 C CA . GLY A 1 97 ? 7.424 12.439 -5.033 1.00 87.81 97 GLY A CA 1
ATOM 725 C C . GLY A 1 97 ? 8.421 11.451 -5.644 1.00 87.81 97 GLY A C 1
ATOM 726 O O . GLY A 1 97 ? 8.971 11.702 -6.717 1.00 87.81 97 GLY A O 1
ATOM 727 N N . GLY A 1 98 ? 8.593 10.290 -5.012 1.00 86.50 98 GLY A N 1
ATOM 728 C CA . GLY A 1 98 ? 9.444 9.206 -5.496 1.00 86.50 98 GLY A CA 1
ATOM 729 C C . GLY A 1 98 ? 8.981 8.656 -6.844 1.00 86.50 98 GLY A C 1
ATOM 730 O O . GLY A 1 98 ? 9.800 8.494 -7.749 1.00 86.50 98 GLY A O 1
ATOM 731 N N . ALA A 1 99 ? 7.674 8.444 -7.025 1.00 87.12 99 ALA A N 1
ATOM 732 C CA . ALA A 1 99 ? 7.104 7.998 -8.292 1.00 87.12 99 ALA A CA 1
ATOM 733 C C . ALA A 1 99 ? 7.349 9.014 -9.418 1.00 87.12 99 ALA A C 1
ATOM 735 O O . ALA A 1 99 ? 7.771 8.632 -10.510 1.00 87.12 99 ALA A O 1
ATOM 736 N N . LEU A 1 100 ? 7.160 10.312 -9.154 1.00 90.94 100 LEU A N 1
ATOM 737 C CA . LEU A 1 100 ? 7.443 11.371 -10.127 1.00 90.94 100 LEU A CA 1
ATOM 738 C C . LEU A 1 100 ? 8.921 11.399 -10.523 1.00 90.94 100 LEU A C 1
ATOM 740 O O . LEU A 1 100 ? 9.235 11.425 -11.714 1.00 90.94 100 LEU A O 1
ATOM 744 N N . VAL A 1 101 ? 9.834 11.343 -9.550 1.00 90.31 101 VAL A N 1
ATOM 745 C CA . VAL A 1 101 ? 11.280 11.307 -9.813 1.00 90.31 101 VAL A CA 1
ATOM 746 C C . VAL A 1 101 ? 11.655 10.066 -10.622 1.00 90.31 101 VAL A C 1
ATOM 748 O O . VAL A 1 101 ? 12.396 10.181 -11.598 1.00 90.31 101 VAL A O 1
ATOM 751 N N . ALA A 1 102 ? 11.109 8.898 -10.279 1.00 87.00 102 ALA A N 1
ATOM 752 C CA . ALA A 1 102 ? 11.350 7.657 -11.009 1.00 87.00 102 ALA A CA 1
ATOM 753 C C . ALA A 1 102 ? 10.860 7.743 -12.463 1.00 87.00 102 ALA A C 1
ATOM 755 O O . ALA A 1 102 ? 11.590 7.364 -13.381 1.00 87.00 102 ALA A O 1
ATOM 756 N N . VAL A 1 103 ? 9.665 8.298 -12.698 1.00 88.62 103 VAL A N 1
ATOM 757 C CA . VAL A 1 103 ? 9.119 8.509 -14.048 1.00 88.62 103 VAL A CA 1
ATOM 758 C C . VAL A 1 103 ? 9.989 9.480 -14.846 1.00 88.62 103 VAL A C 1
ATOM 760 O O . VAL A 1 103 ? 10.349 9.186 -15.986 1.00 88.62 103 VAL A O 1
ATOM 763 N N . LEU A 1 104 ? 10.386 10.612 -14.2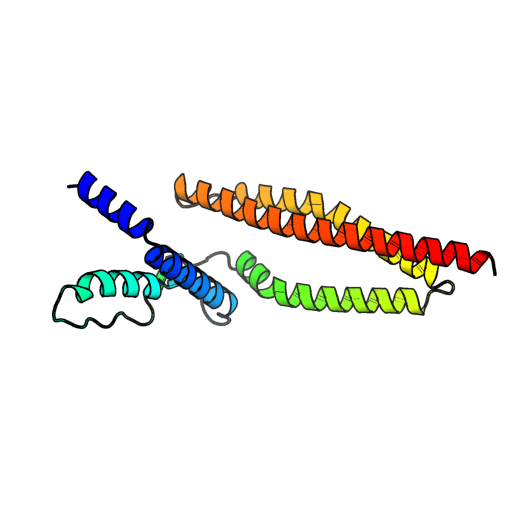60 1.00 89.19 104 LEU A N 1
ATOM 764 C CA . LEU A 1 104 ? 11.252 11.588 -14.926 1.00 89.19 104 LEU A CA 1
ATOM 765 C C . LEU A 1 104 ? 12.628 10.999 -15.256 1.00 89.19 104 LEU A C 1
ATOM 767 O O . LEU A 1 104 ? 13.118 11.173 -16.373 1.00 89.19 104 LEU A O 1
ATOM 771 N N . ALA A 1 105 ? 13.227 10.254 -14.326 1.00 84.38 105 ALA A N 1
ATOM 772 C CA . ALA A 1 105 ? 14.494 9.565 -14.541 1.00 84.38 105 ALA A CA 1
ATOM 773 C C . ALA A 1 105 ? 14.381 8.503 -15.644 1.00 84.38 105 ALA A C 1
ATOM 775 O O . ALA A 1 105 ? 15.278 8.389 -16.484 1.00 84.38 105 ALA A O 1
ATOM 776 N N . ALA A 1 106 ? 13.270 7.765 -15.692 1.00 85.94 106 ALA A N 1
ATOM 777 C CA . ALA A 1 106 ? 13.004 6.785 -16.737 1.00 85.94 106 ALA A CA 1
ATOM 778 C C . ALA A 1 106 ? 12.879 7.447 -18.119 1.00 85.94 106 ALA A C 1
ATOM 780 O O . ALA A 1 106 ? 13.524 7.015 -19.079 1.00 85.94 106 ALA A O 1
ATOM 781 N N . LEU A 1 107 ? 12.112 8.538 -18.215 1.00 87.19 107 LEU A N 1
ATOM 782 C CA . LEU A 1 107 ? 11.957 9.312 -19.447 1.00 87.19 107 LEU A CA 1
ATOM 783 C C . LEU A 1 107 ? 13.287 9.912 -19.913 1.00 87.19 107 LEU A C 1
ATOM 785 O O . LEU A 1 107 ? 13.639 9.775 -21.085 1.00 87.19 107 LEU A O 1
ATOM 789 N N . ALA A 1 108 ? 14.055 10.520 -19.005 1.00 82.62 108 ALA A N 1
ATOM 790 C CA . ALA A 1 108 ? 15.373 11.068 -19.308 1.00 82.62 108 ALA A CA 1
ATOM 791 C C . ALA A 1 108 ? 16.337 9.974 -19.793 1.00 82.62 108 ALA A C 1
ATOM 793 O O . ALA A 1 108 ? 16.999 10.146 -20.817 1.00 82.62 108 ALA A O 1
ATOM 794 N N . SER A 1 109 ? 16.358 8.818 -19.124 1.00 82.62 109 SER A N 1
ATOM 795 C CA . SER A 1 109 ? 17.192 7.671 -19.508 1.00 82.62 109 SER A CA 1
ATOM 796 C C . SER A 1 109 ? 16.879 7.188 -20.926 1.00 82.62 109 SER A C 1
ATOM 798 O O . SER A 1 109 ? 17.790 6.947 -21.719 1.00 82.62 109 SER A O 1
ATOM 800 N N . VAL A 1 110 ? 15.595 7.097 -21.288 1.00 83.50 110 VAL A N 1
ATOM 801 C CA . VAL A 1 110 ? 15.175 6.704 -22.642 1.00 83.50 110 VAL A CA 1
ATOM 802 C C . VAL A 1 110 ? 15.464 7.803 -23.669 1.00 83.50 110 VAL A C 1
ATOM 804 O O . VAL A 1 110 ? 15.881 7.490 -24.785 1.00 83.50 110 VAL A O 1
ATOM 807 N N . ALA A 1 111 ? 15.283 9.078 -23.318 1.00 80.75 111 ALA A N 1
ATOM 808 C CA . ALA A 1 111 ? 15.540 10.209 -24.209 1.00 80.75 111 ALA A CA 1
ATOM 809 C C . ALA A 1 111 ? 17.032 10.359 -24.552 1.00 80.75 111 ALA A C 1
ATOM 811 O O . ALA A 1 111 ? 17.368 10.602 -25.713 1.00 80.75 111 ALA A O 1
ATOM 812 N N . LEU A 1 112 ? 17.919 10.169 -23.568 1.00 82.50 112 LEU A N 1
ATOM 813 C CA . LEU A 1 112 ? 19.375 10.234 -23.741 1.00 82.50 112 LEU A CA 1
ATOM 814 C C . LEU A 1 112 ? 19.958 8.964 -24.380 1.00 82.50 112 LEU A C 1
ATOM 816 O O . LEU A 1 112 ? 21.080 8.983 -24.898 1.00 82.50 112 LEU A O 1
ATOM 820 N N . ALA A 1 113 ? 19.226 7.847 -24.369 1.00 83.25 113 ALA A N 1
ATOM 821 C CA . ALA A 1 113 ? 19.701 6.608 -24.959 1.00 83.25 113 ALA A CA 1
ATOM 822 C C . ALA A 1 113 ? 19.845 6.739 -26.484 1.00 83.25 113 ALA A C 1
ATOM 824 O O . ALA A 1 113 ? 18.864 6.804 -27.226 1.00 83.25 113 ALA A O 1
ATOM 825 N N . ARG A 1 114 ? 21.088 6.628 -26.980 1.00 76.69 114 ARG A N 1
ATOM 826 C CA . ARG A 1 114 ? 21.381 6.512 -28.427 1.00 76.69 114 ARG A CA 1
ATOM 827 C C . ARG A 1 114 ? 20.620 5.352 -29.082 1.00 76.69 114 ARG A C 1
ATOM 829 O O . ARG A 1 114 ? 20.354 5.378 -30.277 1.00 76.69 114 ARG A O 1
ATOM 836 N N . ARG A 1 115 ? 20.281 4.322 -28.297 1.00 82.25 115 ARG A N 1
ATOM 837 C CA . ARG A 1 115 ? 19.464 3.169 -28.693 1.00 82.25 115 ARG A CA 1
ATOM 838 C C . ARG A 1 115 ? 18.261 3.058 -27.760 1.00 82.25 115 ARG A C 1
ATOM 840 O O . ARG A 1 115 ? 18.301 2.296 -26.798 1.00 82.25 115 ARG A O 1
ATOM 847 N N . ARG A 1 116 ? 17.192 3.806 -28.056 1.00 84.00 116 ARG A N 1
ATOM 848 C CA . ARG A 1 116 ? 15.975 3.889 -27.222 1.00 84.00 116 ARG A CA 1
ATOM 849 C C . ARG A 1 116 ? 15.428 2.522 -26.794 1.00 84.00 116 ARG A C 1
ATOM 851 O O . ARG A 1 116 ? 15.081 2.354 -25.635 1.00 84.00 116 ARG A 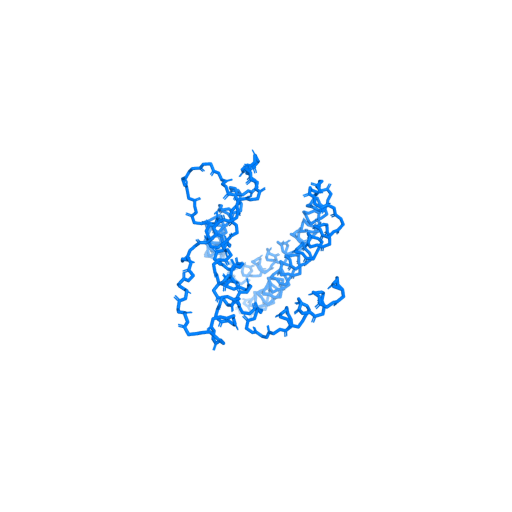O 1
ATOM 858 N N . ALA A 1 117 ? 15.441 1.526 -27.682 1.00 81.06 117 ALA A N 1
ATOM 859 C CA . ALA A 1 117 ? 14.976 0.171 -27.367 1.00 81.06 117 ALA A CA 1
ATOM 860 C C . ALA A 1 117 ? 15.820 -0.542 -26.287 1.00 81.06 117 ALA A C 1
ATOM 862 O O . ALA A 1 117 ? 15.276 -1.235 -25.432 1.00 81.06 117 ALA A O 1
ATOM 863 N N . VAL A 1 118 ? 17.138 -0.314 -26.267 1.00 83.19 118 VAL A N 1
ATOM 864 C CA . VAL A 1 118 ? 18.022 -0.815 -25.198 1.00 83.19 118 VAL A CA 1
ATOM 865 C C . VAL A 1 118 ? 17.749 -0.074 -23.886 1.00 83.19 118 VAL A C 1
ATOM 867 O O . VAL A 1 118 ? 17.745 -0.697 -22.831 1.00 83.19 118 VAL A O 1
ATOM 870 N N . GLY A 1 119 ? 17.461 1.232 -23.951 1.00 84.94 119 GLY A N 1
A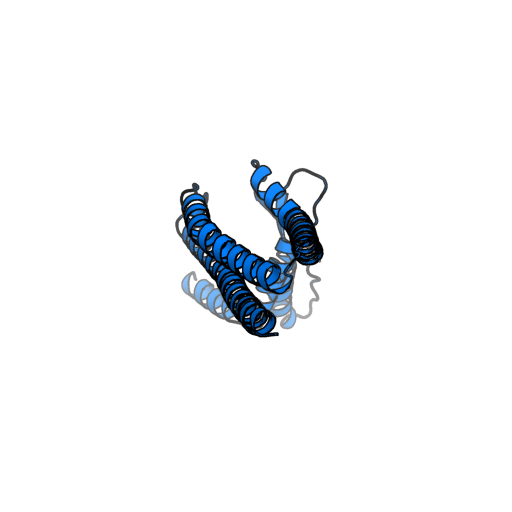TOM 871 C CA . GLY A 1 119 ? 17.045 2.017 -22.785 1.00 84.94 119 GLY A CA 1
ATOM 872 C C . GLY A 1 119 ? 15.755 1.485 -22.154 1.00 84.94 119 GLY A C 1
ATOM 873 O O . GLY A 1 119 ? 15.705 1.280 -20.947 1.00 84.94 119 GLY A O 1
ATOM 874 N N . VAL A 1 120 ? 14.748 1.169 -22.975 1.00 87.69 120 VAL A N 1
ATOM 875 C CA . VAL A 1 120 ? 13.485 0.559 -22.519 1.00 87.69 120 VAL A CA 1
ATOM 876 C C . VAL A 1 120 ? 13.725 -0.813 -21.886 1.00 87.69 120 VAL A C 1
ATOM 878 O O . VAL A 1 120 ? 13.196 -1.082 -20.812 1.00 87.69 120 VAL A O 1
ATOM 881 N N . ALA A 1 121 ? 14.573 -1.657 -22.484 1.00 87.75 121 ALA A N 1
ATOM 882 C CA . ALA A 1 121 ? 14.939 -2.935 -21.871 1.00 87.75 121 ALA A CA 1
ATOM 883 C C . ALA A 1 121 ? 15.596 -2.734 -20.491 1.00 87.75 121 ALA A C 1
ATOM 885 O O . ALA A 1 121 ? 15.263 -3.437 -19.540 1.00 87.75 121 ALA A O 1
ATOM 886 N N . GLY A 1 122 ? 16.470 -1.730 -20.360 1.00 87.62 122 GLY A N 1
ATOM 887 C CA . GLY A 1 122 ? 17.090 -1.351 -19.089 1.00 87.62 122 GLY A CA 1
ATOM 888 C C . GLY A 1 122 ? 16.085 -0.936 -18.010 1.00 87.62 122 GLY A C 1
ATOM 889 O O . GLY A 1 122 ? 16.260 -1.314 -16.855 1.00 87.62 122 GLY A O 1
ATOM 890 N N . LEU A 1 123 ? 15.000 -0.238 -18.370 1.00 92.25 123 LEU A N 1
ATOM 891 C CA . LEU A 1 123 ? 13.916 0.073 -17.426 1.00 92.25 123 LEU A CA 1
ATOM 892 C C . LEU A 1 123 ? 13.218 -1.191 -16.918 1.00 92.25 123 LEU A C 1
ATOM 894 O O . LEU A 1 123 ? 12.940 -1.297 -15.726 1.00 92.25 123 LEU A O 1
ATOM 898 N N . GLY A 1 124 ? 12.984 -2.164 -17.803 1.00 90.44 124 GLY A N 1
ATOM 899 C CA . GLY A 1 124 ? 12.433 -3.463 -17.419 1.00 90.44 124 GLY A CA 1
ATOM 900 C C . GLY A 1 124 ? 13.324 -4.196 -16.414 1.00 90.44 124 GLY A C 1
ATOM 901 O O . GLY A 1 124 ? 12.833 -4.679 -15.397 1.00 90.44 124 GLY A O 1
ATOM 902 N N . VAL A 1 125 ? 14.645 -4.201 -16.644 1.00 92.62 125 VAL A N 1
ATOM 903 C CA . VAL A 1 125 ? 15.622 -4.732 -15.672 1.00 92.62 125 VAL A CA 1
ATOM 904 C C . VAL A 1 125 ? 15.538 -3.981 -14.344 1.00 92.62 125 VAL A C 1
ATOM 906 O O . VAL A 1 125 ? 15.507 -4.616 -13.297 1.00 92.62 125 VAL A O 1
ATOM 909 N N . GLY A 1 126 ? 15.469 -2.648 -14.374 1.00 91.75 126 GLY A N 1
ATOM 910 C CA . GLY A 1 126 ? 15.352 -1.826 -13.169 1.00 91.75 126 GLY A CA 1
ATOM 911 C C . GLY A 1 126 ? 14.134 -2.194 -12.323 1.00 91.75 126 GLY A C 1
ATOM 912 O O . GLY A 1 126 ? 14.282 -2.460 -11.137 1.00 91.75 126 GLY A O 1
ATOM 913 N N . LEU A 1 127 ? 12.955 -2.302 -12.943 1.00 93.31 127 LEU A N 1
ATOM 914 C CA . LEU A 1 127 ? 11.720 -2.703 -12.259 1.00 93.31 127 LEU A CA 1
ATOM 915 C C . LEU A 1 127 ? 11.822 -4.106 -11.645 1.00 93.31 127 LEU A C 1
ATOM 917 O O . LEU A 1 127 ? 11.406 -4.310 -10.505 1.00 93.31 127 LEU A O 1
ATOM 921 N N . LEU A 1 128 ? 12.410 -5.061 -12.373 1.00 95.88 128 LEU A N 1
ATOM 922 C CA . LEU A 1 128 ? 12.635 -6.417 -11.869 1.00 95.88 128 LEU A CA 1
ATOM 923 C C . LEU A 1 128 ? 13.590 -6.429 -10.670 1.00 95.88 128 LEU A C 1
ATOM 925 O O . LEU A 1 128 ? 13.324 -7.118 -9.688 1.00 95.88 128 LEU A O 1
ATOM 929 N N . LEU A 1 129 ? 14.675 -5.653 -10.724 1.00 95.62 129 LEU A N 1
ATOM 930 C CA . LEU A 1 129 ? 15.621 -5.532 -9.615 1.00 95.62 129 LEU A CA 1
ATOM 931 C C . LEU A 1 129 ? 14.981 -4.863 -8.399 1.00 95.62 129 LEU A C 1
ATOM 933 O O . LEU A 1 129 ? 15.164 -5.346 -7.287 1.00 95.62 129 LEU A O 1
ATOM 937 N N . SER A 1 130 ? 14.201 -3.799 -8.593 1.00 93.62 130 SER A N 1
ATOM 938 C CA . SER A 1 130 ? 13.459 -3.159 -7.506 1.00 93.62 130 SER A CA 1
ATOM 939 C C . SER A 1 130 ? 12.510 -4.144 -6.829 1.00 93.62 130 SER A C 1
ATOM 941 O O . SER A 1 130 ? 12.531 -4.248 -5.607 1.00 93.62 130 SER A O 1
ATOM 943 N N . ALA A 1 131 ? 11.736 -4.914 -7.600 1.00 94.31 131 ALA A N 1
ATOM 944 C CA . ALA A 1 131 ? 10.850 -5.930 -7.039 1.00 94.31 131 ALA A CA 1
ATOM 945 C C . ALA A 1 131 ? 11.626 -7.023 -6.288 1.00 94.31 131 ALA A C 1
ATOM 947 O O . ALA A 1 131 ? 11.263 -7.369 -5.167 1.00 94.31 131 ALA A O 1
ATOM 948 N N . ALA A 1 132 ? 12.726 -7.517 -6.862 1.00 94.50 132 ALA A N 1
ATOM 949 C CA . ALA A 1 132 ? 13.553 -8.554 -6.249 1.00 94.50 132 ALA A CA 1
ATOM 950 C C . ALA A 1 132 ? 14.225 -8.099 -4.943 1.00 94.50 132 ALA A C 1
ATOM 952 O O . ALA A 1 132 ? 14.333 -8.888 -4.009 1.00 94.50 132 ALA A O 1
ATOM 953 N N . VAL A 1 133 ? 14.671 -6.841 -4.867 1.00 95.12 133 VAL A N 1
ATOM 954 C CA . VAL A 1 133 ? 15.322 -6.280 -3.672 1.00 95.12 133 VAL A CA 1
ATOM 955 C C . VAL A 1 133 ? 14.303 -5.930 -2.593 1.00 95.12 133 VAL A C 1
ATOM 957 O O . VAL A 1 133 ? 14.548 -6.199 -1.421 1.00 95.12 133 VAL A O 1
ATOM 960 N N . LEU A 1 134 ? 13.160 -5.345 -2.960 1.00 93.75 134 LEU A N 1
ATOM 961 C CA . LEU A 1 134 ? 12.148 -4.923 -1.989 1.00 93.75 134 LEU A CA 1
ATOM 962 C C . LEU A 1 134 ? 11.391 -6.101 -1.371 1.00 93.75 134 LEU A C 1
ATOM 964 O O . LEU A 1 134 ? 10.945 -5.998 -0.233 1.00 93.75 134 LEU A O 1
ATOM 968 N N . TRP A 1 135 ? 11.278 -7.227 -2.077 1.00 94.56 135 TRP A N 1
ATOM 969 C CA . TRP A 1 135 ? 10.566 -8.403 -1.578 1.00 94.56 135 TRP A CA 1
ATOM 970 C C . TRP A 1 135 ? 11.074 -8.918 -0.218 1.00 94.56 135 TRP A C 1
ATOM 972 O O . TRP A 1 135 ? 10.271 -8.999 0.712 1.00 94.56 135 TRP A O 1
ATOM 982 N N . PRO A 1 136 ? 12.372 -9.243 -0.034 1.00 95.38 136 PRO A N 1
ATOM 983 C CA . PRO A 1 136 ? 12.880 -9.678 1.268 1.00 95.38 136 PRO A CA 1
ATOM 984 C C . PRO A 1 136 ? 12.874 -8.559 2.317 1.00 95.38 136 PRO A C 1
ATOM 986 O O . PRO A 1 136 ? 12.721 -8.844 3.501 1.00 95.38 136 PRO A O 1
ATOM 989 N N . VAL A 1 137 ? 13.011 -7.294 1.900 1.00 93.94 137 VAL A N 1
ATOM 990 C CA . VAL A 1 137 ? 12.950 -6.144 2.816 1.00 93.94 137 VAL A CA 1
ATOM 991 C C . VAL A 1 137 ? 11.573 -6.051 3.471 1.00 93.94 137 VAL A C 1
ATOM 993 O O . VAL A 1 137 ? 11.501 -5.816 4.672 1.00 93.94 137 VAL A O 1
ATOM 996 N N . LEU A 1 138 ? 10.491 -6.296 2.723 1.00 92.31 138 LEU A N 1
ATOM 997 C CA . LEU A 1 138 ? 9.137 -6.326 3.286 1.00 92.31 138 LEU A CA 1
ATOM 998 C C . LEU A 1 138 ? 8.983 -7.391 4.376 1.00 92.31 138 LEU A C 1
ATOM 1000 O O . LEU A 1 138 ? 8.400 -7.095 5.411 1.00 92.31 138 LEU A O 1
ATOM 1004 N N . GLY A 1 139 ? 9.531 -8.592 4.166 1.00 90.75 139 GLY A N 1
ATOM 1005 C CA . GLY A 1 139 ? 9.500 -9.653 5.178 1.00 90.75 139 GLY A CA 1
ATOM 1006 C C . GLY A 1 139 ? 10.254 -9.257 6.448 1.00 90.75 139 GLY A C 1
ATOM 1007 O O . GLY A 1 139 ? 9.716 -9.362 7.541 1.00 90.75 139 GLY A O 1
ATOM 1008 N N . ALA A 1 140 ? 11.455 -8.690 6.304 1.00 91.81 140 ALA A N 1
ATOM 1009 C CA . ALA A 1 140 ? 12.234 -8.224 7.452 1.00 91.81 140 ALA A CA 1
ATOM 1010 C C . ALA A 1 140 ? 11.531 -7.100 8.237 1.00 91.81 140 ALA A C 1
ATOM 1012 O O . ALA A 1 140 ? 11.625 -7.046 9.461 1.00 91.81 140 ALA A O 1
ATOM 1013 N N . VAL A 1 141 ? 10.827 -6.200 7.543 1.00 88.75 141 VAL A N 1
ATOM 1014 C CA . VAL A 1 141 ? 10.030 -5.139 8.181 1.00 88.75 141 VAL A CA 1
ATOM 1015 C C . VAL A 1 141 ? 8.812 -5.722 8.901 1.00 88.75 141 VAL A C 1
ATOM 1017 O O . VAL A 1 141 ? 8.502 -5.279 10.004 1.00 88.75 141 VAL A O 1
ATOM 1020 N N . ALA A 1 142 ? 8.143 -6.715 8.310 1.00 89.00 142 ALA A N 1
ATOM 1021 C CA . ALA A 1 142 ? 7.024 -7.410 8.937 1.00 89.00 142 ALA A CA 1
ATOM 1022 C C . ALA A 1 142 ? 7.459 -8.139 10.218 1.00 89.00 142 ALA A C 1
ATOM 1024 O O . ALA A 1 142 ? 6.839 -7.948 11.261 1.00 89.00 142 ALA A O 1
ATOM 1025 N N . ASP A 1 143 ? 8.564 -8.886 10.167 1.00 89.56 143 ASP A N 1
ATOM 1026 C CA . ASP A 1 143 ? 9.129 -9.570 11.336 1.00 89.56 143 ASP A CA 1
ATOM 1027 C C . ASP A 1 143 ? 9.485 -8.569 12.447 1.00 89.56 143 ASP A C 1
ATOM 1029 O O . ASP A 1 143 ? 9.076 -8.733 13.596 1.00 89.56 143 ASP A O 1
ATOM 1033 N N . ALA A 1 144 ? 10.163 -7.470 12.095 1.00 86.88 144 ALA A N 1
ATOM 1034 C CA . ALA A 1 144 ? 10.522 -6.423 13.051 1.00 86.88 144 ALA A CA 1
ATOM 1035 C C . ALA A 1 144 ? 9.295 -5.760 13.705 1.00 86.88 144 ALA A C 1
ATOM 1037 O O . ALA A 1 144 ? 9.350 -5.392 14.879 1.00 86.88 144 ALA A O 1
ATOM 1038 N N . ALA A 1 145 ? 8.190 -5.613 12.968 1.00 83.62 145 ALA A N 1
ATOM 1039 C CA . ALA A 1 145 ? 6.942 -5.084 13.511 1.00 83.62 145 ALA A CA 1
ATOM 1040 C C . ALA A 1 145 ? 6.290 -6.050 14.517 1.00 83.62 145 ALA A C 1
ATOM 1042 O O . ALA A 1 145 ? 5.730 -5.607 15.520 1.00 83.62 145 ALA A O 1
ATOM 1043 N N . LEU A 1 146 ? 6.379 -7.363 14.283 1.00 86.31 146 LEU A N 1
ATOM 1044 C CA . LEU A 1 146 ? 5.819 -8.387 15.176 1.00 86.31 146 LEU A CA 1
ATOM 1045 C C . LEU A 1 146 ? 6.660 -8.613 16.439 1.00 86.31 146 LEU A C 1
ATOM 1047 O O . LEU A 1 146 ? 6.112 -8.945 17.496 1.00 86.31 146 LEU A O 1
ATOM 1051 N N . ASP A 1 147 ? 7.970 -8.381 16.356 1.00 86.25 147 ASP A N 1
ATOM 1052 C CA . ASP A 1 147 ? 8.884 -8.439 17.501 1.00 86.25 147 ASP A CA 1
ATOM 1053 C C . ASP A 1 147 ? 8.644 -7.306 18.514 1.00 86.25 147 ASP A C 1
ATOM 1055 O O . ASP A 1 147 ? 9.107 -7.372 19.661 1.00 86.25 147 ASP A O 1
ATOM 1059 N N . GLN A 1 148 ? 7.888 -6.272 18.134 1.00 77.62 148 GLN A N 1
ATOM 1060 C CA . GLN A 1 148 ? 7.606 -5.149 19.012 1.00 77.62 148 GLN A CA 1
ATOM 1061 C C . GLN A 1 148 ? 6.655 -5.565 20.162 1.00 77.62 148 GLN A C 1
ATOM 1063 O O . GLN A 1 148 ? 5.675 -6.296 19.957 1.00 77.62 148 GLN A O 1
ATOM 1068 N N . PRO A 1 149 ? 6.921 -5.147 21.417 1.00 71.25 149 PRO A N 1
ATOM 1069 C CA . PRO A 1 149 ? 6.082 -5.524 22.551 1.00 71.25 149 PRO A CA 1
ATOM 1070 C C . PRO A 1 149 ? 4.656 -4.979 22.403 1.00 71.25 149 PRO A C 1
ATOM 1072 O O . PRO A 1 149 ? 4.448 -3.772 22.379 1.00 71.25 149 PRO A O 1
ATOM 1075 N N . THR A 1 150 ? 3.656 -5.862 22.358 1.00 69.25 150 THR A N 1
ATOM 1076 C CA . THR A 1 150 ? 2.242 -5.460 22.296 1.00 69.25 150 THR A CA 1
ATOM 1077 C C . THR A 1 150 ? 1.648 -5.295 23.699 1.00 69.25 150 THR A C 1
ATOM 1079 O O . THR A 1 150 ? 1.505 -6.276 24.440 1.00 69.25 150 THR A O 1
ATOM 1082 N N . THR A 1 151 ? 1.226 -4.082 24.050 1.00 63.97 151 THR A N 1
ATOM 1083 C CA . THR A 1 151 ? 0.477 -3.744 25.271 1.00 63.97 151 THR A CA 1
ATOM 1084 C C . THR A 1 151 ? -1.012 -4.082 25.102 1.00 63.97 151 THR A C 1
ATOM 1086 O O . THR A 1 151 ? -1.847 -3.234 24.829 1.00 63.97 151 THR A O 1
ATOM 1089 N N . GLY A 1 152 ? -1.387 -5.360 25.225 1.00 66.94 152 GLY A N 1
ATOM 1090 C CA . GLY A 1 152 ? -2.811 -5.733 25.092 1.00 66.94 152 GLY A CA 1
ATOM 1091 C C . GLY A 1 152 ? -3.172 -7.210 25.254 1.00 66.94 152 GLY A C 1
ATOM 109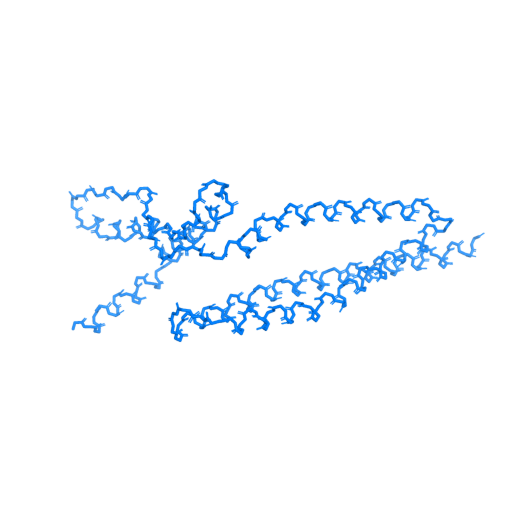2 O O . GLY A 1 152 ? -4.320 -7.600 25.040 1.00 66.94 152 GLY A O 1
ATOM 1093 N N . GLY A 1 153 ? -2.211 -8.055 25.639 1.00 75.94 153 GLY A N 1
ATOM 1094 C CA . GLY A 1 153 ? -2.438 -9.489 25.819 1.00 75.94 153 GLY A CA 1
ATOM 1095 C C . GLY A 1 153 ? -2.637 -10.264 24.502 1.00 75.94 153 GLY A C 1
ATOM 1096 O O . GLY A 1 153 ? -2.363 -9.746 23.419 1.00 75.94 153 GLY A O 1
ATOM 1097 N N . PRO A 1 154 ? -3.101 -11.528 24.570 1.00 81.06 154 PRO A N 1
ATOM 1098 C CA . PRO A 1 154 ? -3.112 -12.443 23.419 1.00 81.06 154 PRO A CA 1
ATOM 1099 C C . PRO A 1 154 ? -3.984 -11.994 22.238 1.00 81.06 154 PRO A C 1
ATOM 1101 O O . PRO A 1 154 ? -3.657 -12.264 21.083 1.00 81.06 154 PRO A O 1
ATOM 1104 N N . VAL A 1 155 ? -5.093 -11.301 22.518 1.00 77.38 155 VAL A N 1
ATOM 1105 C CA . VAL A 1 155 ? -6.022 -10.828 21.479 1.00 77.38 155 VAL A CA 1
ATOM 1106 C C . VAL A 1 155 ? -5.389 -9.703 20.664 1.00 77.38 155 VAL A C 1
ATOM 1108 O O . VAL A 1 155 ? -5.427 -9.757 19.440 1.00 77.38 155 VAL A O 1
ATOM 1111 N N . ALA A 1 156 ? -4.752 -8.729 21.322 1.00 75.88 156 ALA A N 1
ATOM 1112 C CA . ALA A 1 156 ? -4.068 -7.634 20.636 1.00 75.88 156 ALA A CA 1
ATOM 1113 C C . ALA A 1 156 ? -2.942 -8.147 19.728 1.00 75.88 156 ALA A C 1
ATOM 1115 O O . ALA A 1 156 ? -2.813 -7.689 18.597 1.00 75.88 156 ALA A O 1
ATOM 1116 N N . ARG A 1 157 ? -2.192 -9.159 20.184 1.00 83.06 157 ARG A N 1
ATOM 1117 C CA . ARG A 1 157 ? -1.168 -9.816 19.363 1.00 83.06 157 ARG A CA 1
ATOM 1118 C C . ARG A 1 157 ? -1.762 -10.512 18.139 1.00 83.06 157 ARG A C 1
ATOM 1120 O O . ARG A 1 157 ? -1.286 -10.290 17.040 1.00 83.06 157 ARG A O 1
ATOM 1127 N N . THR A 1 158 ? -2.866 -11.241 18.304 1.00 87.31 158 THR A N 1
ATOM 1128 C CA . THR A 1 158 ? -3.552 -11.886 17.167 1.00 87.31 158 THR A CA 1
ATOM 1129 C C . THR A 1 158 ? -4.014 -10.864 16.124 1.00 87.31 158 THR A C 1
ATOM 1131 O O . THR A 1 158 ? -3.896 -11.102 14.926 1.00 87.31 158 THR A O 1
ATOM 1134 N N . VAL A 1 159 ? -4.542 -9.718 16.564 1.00 84.38 159 VAL A N 1
ATOM 1135 C CA . VAL A 1 159 ? -4.950 -8.637 15.655 1.00 84.38 159 VAL A CA 1
ATOM 1136 C C . VAL A 1 159 ? -3.736 -8.032 14.948 1.00 84.38 159 VAL A C 1
ATOM 1138 O O . VAL A 1 159 ? -3.790 -7.836 13.737 1.00 84.38 159 VAL A O 1
ATOM 1141 N N . ALA A 1 160 ? -2.638 -7.786 15.668 1.00 85.38 160 ALA A N 1
ATOM 1142 C CA . ALA A 1 160 ? -1.394 -7.288 15.082 1.00 85.38 160 ALA A CA 1
ATOM 1143 C C . ALA A 1 160 ? -0.842 -8.248 14.014 1.00 85.38 160 ALA A C 1
ATOM 1145 O O . ALA A 1 160 ? -0.550 -7.806 12.905 1.00 85.38 160 ALA A O 1
ATOM 1146 N N . ASP A 1 161 ? -0.802 -9.552 14.303 1.00 90.19 161 ASP A N 1
ATOM 1147 C CA . ASP A 1 161 ? -0.358 -10.589 13.365 1.00 90.19 161 ASP A CA 1
ATOM 1148 C C . ASP A 1 161 ? -1.167 -10.546 12.058 1.00 90.19 161 ASP A C 1
ATOM 1150 O O . ASP A 1 161 ? -0.606 -10.569 10.962 1.00 90.19 161 ASP A O 1
ATOM 1154 N N . GLN A 1 162 ? -2.497 -10.434 12.160 1.00 92.12 162 GLN A N 1
ATOM 1155 C CA . GLN A 1 162 ? -3.377 -10.365 10.989 1.00 92.12 162 GLN A CA 1
ATOM 1156 C C . GLN A 1 162 ? -3.208 -9.063 10.200 1.00 92.12 162 GLN A C 1
ATOM 1158 O O . GLN A 1 162 ? -3.205 -9.090 8.971 1.00 92.12 162 GLN A O 1
ATOM 1163 N N . LEU A 1 163 ? -3.047 -7.924 10.877 1.00 88.94 163 LEU A N 1
ATOM 1164 C CA . LEU A 1 163 ? -2.820 -6.641 10.210 1.00 88.94 163 LEU A CA 1
ATOM 1165 C C . LEU A 1 163 ? -1.489 -6.627 9.453 1.00 88.94 163 LEU A C 1
ATOM 1167 O O . LEU A 1 163 ? -1.447 -6.176 8.308 1.00 88.94 163 LEU A O 1
ATOM 1171 N N . VAL A 1 164 ? -0.425 -7.161 10.057 1.00 91.69 164 VAL A N 1
ATOM 1172 C CA . VAL A 1 164 ? 0.882 -7.299 9.401 1.00 91.69 164 VAL A CA 1
ATOM 1173 C C . VAL A 1 164 ? 0.790 -8.252 8.213 1.00 91.69 164 VAL A C 1
ATOM 1175 O O . VAL A 1 164 ? 1.295 -7.921 7.142 1.00 91.69 164 VAL A O 1
ATOM 1178 N N . ALA A 1 165 ? 0.092 -9.383 8.351 1.00 92.38 165 ALA A N 1
ATOM 1179 C CA . ALA A 1 165 ? -0.118 -10.318 7.249 1.00 92.38 165 ALA A CA 1
ATOM 1180 C C . ALA A 1 165 ? -0.854 -9.661 6.067 1.00 92.38 165 ALA A C 1
ATOM 1182 O O . ALA A 1 165 ? -0.387 -9.737 4.933 1.00 92.38 165 ALA A O 1
ATOM 1183 N N . LEU A 1 166 ? -1.950 -8.940 6.327 1.00 92.69 166 LEU A N 1
ATOM 1184 C CA . LEU A 1 166 ? -2.703 -8.223 5.291 1.00 92.69 166 LEU A CA 1
ATOM 1185 C C . LEU A 1 166 ? -1.869 -7.127 4.613 1.00 92.69 166 LEU A C 1
ATOM 1187 O O . LEU A 1 166 ? -1.921 -6.966 3.390 1.00 92.69 166 LEU A O 1
ATOM 1191 N N . ALA A 1 167 ? -1.090 -6.374 5.393 1.00 90.44 167 ALA A N 1
ATOM 1192 C CA . ALA A 1 167 ? -0.198 -5.348 4.863 1.00 90.44 167 ALA A CA 1
ATOM 1193 C C . ALA A 1 167 ? 0.901 -5.960 3.980 1.00 90.44 167 ALA A C 1
ATOM 1195 O O . ALA A 1 167 ? 1.167 -5.460 2.883 1.00 90.44 167 ALA A O 1
ATOM 1196 N N . GLN A 1 168 ? 1.499 -7.065 4.429 1.00 93.56 168 GLN A N 1
ATOM 1197 C CA . GLN A 1 168 ? 2.523 -7.791 3.690 1.00 93.56 168 GLN A CA 1
ATOM 1198 C C . GLN A 1 168 ? 1.971 -8.364 2.381 1.00 93.56 168 GLN A C 1
ATOM 1200 O O . GLN A 1 168 ? 2.587 -8.164 1.334 1.00 93.56 168 GLN A O 1
ATOM 1205 N N . ASP A 1 169 ? 0.809 -9.017 2.415 1.00 95.25 169 ASP A N 1
ATOM 1206 C CA . ASP A 1 169 ? 0.166 -9.595 1.231 1.00 95.25 169 ASP A CA 1
ATOM 1207 C C . ASP A 1 169 ? -0.160 -8.517 0.190 1.00 95.25 169 ASP A C 1
ATOM 1209 O O . ASP A 1 169 ? 0.129 -8.675 -0.999 1.00 95.25 169 ASP A O 1
ATOM 1213 N N . SER A 1 170 ? -0.697 -7.377 0.635 1.00 93.75 170 SER A N 1
ATOM 1214 C CA . SER A 1 170 ? -0.967 -6.229 -0.235 1.00 93.75 170 SER A CA 1
ATOM 1215 C C . SER A 1 170 ? 0.315 -5.704 -0.894 1.00 93.75 170 SER A C 1
ATOM 1217 O O . SER A 1 170 ? 0.376 -5.536 -2.117 1.00 93.75 170 SER A O 1
ATOM 1219 N N . ALA A 1 171 ? 1.379 -5.502 -0.110 1.00 92.88 171 ALA A N 1
ATOM 1220 C CA . ALA A 1 171 ? 2.659 -5.010 -0.612 1.00 92.88 171 ALA A CA 1
ATOM 1221 C C . ALA A 1 171 ? 3.326 -5.998 -1.591 1.00 92.88 171 ALA A C 1
ATOM 1223 O O . ALA A 1 171 ? 3.799 -5.597 -2.658 1.00 92.88 171 ALA A O 1
ATOM 1224 N N . GLN A 1 172 ? 3.306 -7.297 -1.282 1.00 94.38 172 GLN A N 1
ATOM 1225 C CA . GLN A 1 172 ? 3.787 -8.358 -2.172 1.00 94.38 172 GLN A CA 1
ATOM 1226 C C . GLN A 1 172 ? 2.971 -8.439 -3.470 1.00 94.38 172 GLN A C 1
ATOM 1228 O O . GLN A 1 172 ? 3.534 -8.652 -4.550 1.00 94.38 172 GLN A O 1
ATOM 1233 N N . GLY A 1 173 ? 1.659 -8.197 -3.405 1.00 96.44 173 GLY A N 1
ATOM 1234 C CA . GLY A 1 173 ? 0.806 -8.065 -4.585 1.00 96.44 173 GLY A CA 1
ATOM 1235 C C . GLY A 1 173 ? 1.283 -6.947 -5.518 1.00 96.44 173 GLY A C 1
ATOM 1236 O O . GLY A 1 173 ? 1.498 -7.181 -6.712 1.00 96.44 173 GLY A O 1
ATOM 1237 N N . TRP A 1 174 ? 1.554 -5.755 -4.980 1.00 94.38 174 TRP A N 1
ATOM 1238 C CA . TRP A 1 174 ? 2.097 -4.630 -5.754 1.00 94.38 174 TRP A CA 1
ATOM 1239 C C . TRP A 1 174 ? 3.484 -4.908 -6.344 1.00 94.38 174 TRP A C 1
ATOM 1241 O O . TRP A 1 174 ? 3.748 -4.546 -7.497 1.00 94.38 174 TRP A O 1
ATOM 1251 N N . LEU A 1 175 ? 4.369 -5.583 -5.606 1.00 94.81 175 LEU A N 1
ATOM 1252 C CA . LEU A 1 175 ? 5.674 -5.988 -6.136 1.00 94.81 175 LEU A CA 1
ATOM 1253 C C . LEU A 1 175 ? 5.544 -7.011 -7.264 1.00 94.81 175 LEU A C 1
ATOM 1255 O O . LEU A 1 175 ? 6.280 -6.929 -8.246 1.00 94.81 175 LEU A O 1
ATOM 1259 N N . THR A 1 176 ? 4.579 -7.926 -7.169 1.00 97.25 176 THR A N 1
ATOM 1260 C CA . THR A 1 176 ? 4.290 -8.900 -8.228 1.00 97.25 176 THR A CA 1
ATOM 1261 C C . THR A 1 176 ? 3.824 -8.192 -9.498 1.00 97.25 176 THR A C 1
ATOM 1263 O O . THR A 1 176 ? 4.359 -8.445 -10.578 1.00 97.25 176 THR A O 1
ATOM 1266 N N . VAL A 1 177 ? 2.886 -7.245 -9.379 1.00 97.56 177 VAL A N 1
ATOM 1267 C CA . VAL A 1 177 ? 2.436 -6.409 -10.507 1.00 97.56 177 VAL A CA 1
ATOM 1268 C C . VAL A 1 177 ? 3.612 -5.636 -11.113 1.00 97.56 177 VAL A C 1
ATOM 1270 O O . VAL A 1 177 ? 3.771 -5.608 -12.335 1.00 97.56 177 VAL A O 1
ATOM 1273 N N . THR A 1 178 ? 4.481 -5.070 -10.273 1.00 94.62 178 THR A N 1
ATOM 1274 C CA . THR A 1 178 ? 5.684 -4.339 -10.704 1.00 94.62 178 THR A CA 1
ATOM 1275 C C . THR A 1 178 ? 6.667 -5.244 -11.449 1.00 94.62 178 THR A C 1
ATOM 1277 O O . THR A 1 178 ? 7.180 -4.862 -12.501 1.00 94.62 178 THR A O 1
ATOM 1280 N N . ALA A 1 179 ? 6.898 -6.462 -10.955 1.00 95.88 179 ALA A N 1
ATOM 1281 C CA . ALA A 1 179 ? 7.765 -7.446 -11.594 1.00 95.88 179 ALA A CA 1
ATOM 1282 C C . ALA A 1 179 ? 7.212 -7.888 -12.956 1.00 95.88 179 ALA A C 1
ATOM 1284 O O . ALA A 1 179 ? 7.952 -7.928 -13.940 1.00 95.88 179 ALA A O 1
ATOM 1285 N N . VAL A 1 180 ? 5.905 -8.155 -13.044 1.00 97.88 180 VAL A N 1
ATOM 1286 C CA . VAL A 1 180 ? 5.236 -8.499 -14.308 1.00 97.88 180 VAL A CA 1
ATOM 1287 C C . VAL A 1 180 ? 5.358 -7.351 -15.308 1.00 97.88 180 VAL A C 1
ATOM 1289 O O . VAL A 1 180 ? 5.776 -7.573 -16.447 1.00 97.88 180 VAL A O 1
ATOM 1292 N N . ALA A 1 181 ? 5.066 -6.117 -14.887 1.00 95.81 181 ALA A N 1
ATOM 1293 C CA . ALA A 1 181 ? 5.226 -4.934 -15.728 1.00 95.81 181 ALA A CA 1
ATOM 1294 C C . ALA A 1 181 ? 6.682 -4.771 -16.201 1.00 95.81 181 ALA A C 1
ATOM 1296 O O . ALA A 1 181 ? 6.924 -4.565 -17.392 1.00 95.81 181 ALA A O 1
ATOM 1297 N N . GLY A 1 182 ? 7.654 -4.946 -15.301 1.00 95.56 182 GLY A N 1
ATOM 1298 C CA . GLY A 1 182 ? 9.083 -4.944 -15.618 1.00 95.56 182 GLY A CA 1
ATOM 1299 C C . GLY A 1 182 ? 9.464 -5.994 -16.660 1.00 95.56 182 GLY A C 1
ATOM 1300 O O . GLY A 1 182 ? 10.156 -5.677 -17.629 1.00 95.56 182 GLY A O 1
ATOM 1301 N N . GLY A 1 183 ? 8.948 -7.217 -16.525 1.00 96.25 183 GLY A N 1
ATOM 1302 C CA . GLY A 1 183 ? 9.138 -8.297 -17.493 1.00 96.25 183 GLY A CA 1
ATOM 1303 C C . GLY A 1 183 ? 8.578 -7.966 -18.879 1.00 96.25 183 GLY A C 1
ATOM 1304 O O . GLY A 1 183 ? 9.265 -8.156 -19.883 1.00 96.25 183 GLY A O 1
ATOM 1305 N N . VAL A 1 184 ? 7.368 -7.404 -18.955 1.00 96.94 184 VAL A N 1
ATOM 1306 C CA . VAL A 1 184 ? 6.771 -6.972 -20.232 1.00 96.94 184 VAL A CA 1
ATOM 1307 C C . VAL A 1 184 ? 7.617 -5.875 -20.884 1.00 96.94 184 VAL A C 1
ATOM 1309 O O . VAL A 1 184 ? 7.965 -5.979 -22.062 1.00 96.94 184 VAL A O 1
ATOM 1312 N N . VAL A 1 185 ? 8.005 -4.849 -20.120 1.00 94.12 185 VAL A N 1
ATOM 1313 C CA . VAL A 1 185 ? 8.840 -3.737 -20.605 1.00 94.12 185 VAL A CA 1
ATOM 1314 C C . VAL A 1 185 ? 10.200 -4.238 -21.104 1.00 94.12 185 VAL A C 1
ATOM 1316 O O . VAL A 1 185 ? 10.657 -3.819 -22.172 1.00 94.12 185 VAL A O 1
ATOM 1319 N N . LEU A 1 186 ? 10.818 -5.182 -20.386 1.00 94.62 186 LEU A N 1
ATOM 1320 C CA . LEU A 1 186 ? 12.069 -5.831 -20.779 1.00 94.62 186 LEU A CA 1
ATOM 1321 C C . LEU A 1 186 ? 11.938 -6.511 -22.147 1.00 94.62 186 LEU A C 1
ATOM 1323 O O . LEU A 1 186 ? 12.751 -6.260 -23.038 1.00 94.62 186 LEU A O 1
ATOM 1327 N N . VAL A 1 187 ? 10.918 -7.358 -22.318 1.00 95.00 187 VAL A N 1
ATOM 1328 C CA . VAL A 1 187 ? 10.697 -8.126 -23.553 1.00 95.00 187 VAL A CA 1
ATOM 1329 C C . VAL A 1 187 ? 10.440 -7.194 -24.735 1.00 95.00 187 VAL A C 1
ATOM 1331 O O . VAL A 1 187 ? 11.050 -7.365 -25.791 1.00 95.00 187 VAL A O 1
ATOM 1334 N N . VAL A 1 188 ? 9.597 -6.173 -24.557 1.00 92.88 188 VAL A N 1
ATOM 1335 C CA . VAL A 1 188 ? 9.302 -5.176 -25.599 1.00 92.88 188 VAL A CA 1
ATOM 1336 C C . VAL A 1 188 ? 10.567 -4.413 -26.000 1.00 92.88 188 VAL A C 1
ATOM 1338 O O . VAL A 1 188 ? 10.866 -4.288 -27.192 1.00 92.88 188 VAL A O 1
ATOM 1341 N N . GLY A 1 189 ? 11.349 -3.945 -25.023 1.00 90.25 189 GLY A N 1
ATOM 1342 C CA . GLY A 1 189 ? 12.614 -3.256 -25.274 1.00 90.25 189 GLY A CA 1
ATOM 1343 C C . GLY A 1 189 ? 13.631 -4.143 -25.997 1.00 90.25 189 GLY A C 1
ATOM 1344 O O . GLY A 1 189 ? 14.227 -3.730 -26.996 1.00 90.25 189 GLY A O 1
ATOM 1345 N N . ALA A 1 190 ? 13.788 -5.391 -25.550 1.00 90.88 190 ALA A N 1
ATOM 1346 C CA . ALA A 1 190 ? 14.700 -6.358 -26.151 1.00 90.88 190 ALA A CA 1
ATOM 1347 C C . ALA A 1 190 ? 14.302 -6.700 -27.596 1.00 90.88 190 ALA A C 1
ATOM 1349 O O . ALA A 1 190 ? 15.147 -6.652 -28.494 1.00 90.88 190 ALA A O 1
ATOM 1350 N N . ALA A 1 191 ? 13.018 -6.969 -27.849 1.00 90.62 191 ALA A N 1
ATOM 1351 C CA . ALA A 1 191 ? 12.502 -7.228 -29.190 1.00 90.62 191 ALA A CA 1
ATOM 1352 C C . ALA A 1 191 ? 12.745 -6.032 -30.124 1.00 90.62 191 ALA A C 1
ATOM 1354 O O . ALA A 1 191 ? 13.268 -6.201 -31.228 1.00 90.62 191 ALA A O 1
ATOM 1355 N N . GLY A 1 192 ? 12.462 -4.811 -29.657 1.00 89.56 192 GLY A N 1
ATOM 1356 C CA . GLY A 1 192 ? 12.753 -3.586 -30.401 1.00 8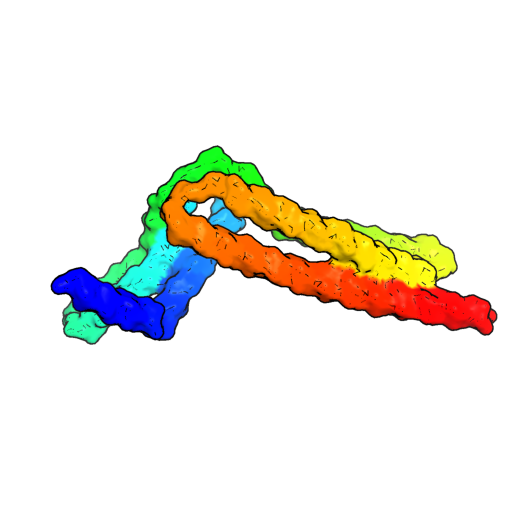9.56 192 GLY A CA 1
ATOM 1357 C C . GLY A 1 192 ? 14.244 -3.417 -30.714 1.00 89.56 192 GLY A C 1
ATOM 1358 O O . GLY A 1 192 ? 14.604 -3.005 -31.818 1.00 89.56 192 GLY A O 1
ATOM 1359 N N . ALA A 1 193 ? 15.129 -3.782 -29.782 1.00 87.88 193 ALA A N 1
ATOM 1360 C CA . ALA A 1 193 ? 16.574 -3.689 -29.972 1.00 87.88 193 ALA A CA 1
ATOM 1361 C C . ALA A 1 193 ? 17.097 -4.709 -30.998 1.00 87.88 193 ALA A C 1
ATOM 1363 O O . ALA A 1 193 ? 17.985 -4.380 -31.789 1.00 87.88 193 ALA A O 1
ATOM 1364 N N . VAL A 1 194 ? 16.541 -5.925 -31.012 1.00 88.81 194 VAL A N 1
ATOM 1365 C CA . VAL A 1 194 ? 16.880 -6.967 -31.995 1.00 88.81 194 VAL A CA 1
ATOM 1366 C C . VAL A 1 194 ? 16.384 -6.581 -33.388 1.00 88.81 194 VAL A C 1
ATOM 1368 O O . VAL A 1 194 ? 17.148 -6.665 -34.350 1.00 88.81 194 VAL A O 1
ATOM 1371 N N . LEU A 1 195 ? 15.136 -6.117 -33.505 1.00 88.94 195 LEU A N 1
ATOM 1372 C CA . LEU A 1 195 ? 14.544 -5.701 -34.781 1.00 88.94 195 LEU A CA 1
ATOM 1373 C C . LEU A 1 195 ? 15.241 -4.464 -35.364 1.00 88.94 195 LEU A C 1
ATOM 1375 O O . LEU A 1 195 ? 15.511 -4.424 -36.561 1.00 88.94 195 LEU A O 1
ATOM 1379 N N . GLY A 1 196 ? 15.590 -3.487 -34.523 1.00 80.56 196 GLY A N 1
ATOM 1380 C CA . GLY A 1 196 ? 16.297 -2.275 -34.941 1.00 80.56 196 GLY A CA 1
ATOM 1381 C C . GLY A 1 196 ? 17.755 -2.498 -35.354 1.00 80.56 196 GLY A C 1
ATOM 1382 O O . GLY A 1 196 ? 18.310 -1.652 -36.037 1.00 80.56 196 GLY A O 1
ATOM 1383 N N . ARG A 1 197 ? 18.380 -3.624 -34.973 1.00 75.31 197 ARG A N 1
ATOM 1384 C CA . ARG A 1 197 ? 19.731 -4.006 -35.432 1.00 75.31 197 ARG A CA 1
ATOM 1385 C C . ARG A 1 197 ? 19.715 -4.673 -36.818 1.00 75.31 197 ARG A C 1
ATOM 1387 O O . ARG A 1 197 ? 20.764 -4.794 -37.438 1.00 75.31 197 ARG A O 1
ATOM 1394 N N . ARG A 1 198 ? 18.551 -5.151 -37.277 1.00 62.72 198 ARG A N 1
ATOM 1395 C CA . ARG A 1 198 ? 18.374 -5.834 -38.574 1.00 62.72 198 ARG A CA 1
ATOM 1396 C C . ARG A 1 198 ? 18.017 -4.886 -39.730 1.00 62.72 198 ARG A C 1
ATOM 1398 O O . ARG A 1 198 ? 17.874 -5.365 -40.851 1.00 62.72 198 ARG A O 1
ATOM 1405 N N . ARG A 1 199 ? 17.837 -3.593 -39.460 1.00 52.03 199 ARG A N 1
ATOM 1406 C CA . ARG A 1 199 ? 17.661 -2.523 -40.454 1.00 52.03 199 ARG A CA 1
ATOM 1407 C C . ARG A 1 199 ? 18.920 -1.674 -40.495 1.00 52.03 199 ARG A C 1
ATOM 1409 O O . ARG A 1 199 ? 19.223 -1.172 -41.593 1.00 52.03 199 ARG A O 1
#

Radius of gyration: 25.08 Å; chains: 1; bounding box: 63×37×73 Å

Sequence (199 aa):
MRTAVRGAAERVAGDPGWQEAWDESVARTHRSLFQQTDGPGYFSIDAAPVADYVLDKITGSLPVEITAPQTVPVVLETVEDDTALEAARQAPTVAVGGALVAVLAALASVALARRRAVGVAGLGVGLLLSAAVLWPVLGAVADAALDQPTTGGPVARTVADQLVALAQDSAQGWLTVTAVAGGVVLVVGAAGAVLGRRR